Protein AF-0000000084698888 (afdb_homodimer)

Sequence (370 aa):
MKEYLAGSTLLFASFTLAGQTDVYLNELQLKFTENSELCLDEHKWPQFSSSQSEPWMISRLNALASVGFISATIESSGVEYQLTDKGKDAWQVHEDFCYGALRISKIKAIEPQGNGISTVYFYYGVTGMPDWARDKNIRYAYSEVDTILRGMNKEVIQVDVRENPDGTLELLNYPTPASIDEESEMKEYLAGSTLLFASFTLAGQTDVYLNELQLKFTENSELCLDEHKWPQFSSSQSEPWMISRLNALASVGFISATIESSGVEYQLTDKGKDAWQVHEDFCYGALRISKIKAIEPQGNGISTVYFYYGVTGMPDWARDKNIRYAYSEVDTILRGMNKEVIQVDVRENPDGTLELLNYPTPASIDEESE

Organism: NCBI:txid1124991

Nearest PDB structures (foldseek):
  3jam-assembly1_K  TM=4.812E-01  e=3.736E-01  Kluyveromyces lactis
  7qep-assembly1_C0  TM=4.717E-01  e=4.197E-01  Encephalitozoon cuniculi GB-M1
  5fcj-assembly2_C0  TM=4.485E-01  e=4.197E-01  Saccharomyces cerevisiae S288C
  8ipa-assembly1_da  TM=4.814E-01  e=5.617E-01  Triticum aestivum
  5tgm-assembly1_C0  TM=4.505E-01  e=4.999E-01  Saccharomyces cerevisiae

Radius of gyration: 26.38 Å; Cα contacts (8 Å, |Δi|>4): 602; chains: 2; bounding box: 64×111×87 Å

pLDDT: mean 86.0, std 17.21, range [23.78, 98.81]

Structure (mmCIF, N/CA/C/O backbone):
data_AF-0000000084698888-model_v1
#
loop_
_entity.id
_entity.type
_entity.pdbx_description
1 polymer 'CpmK protein'
#
loop_
_atom_site.group_PDB
_atom_site.id
_atom_site.type_symbol
_atom_site.label_atom_id
_atom_site.label_alt_id
_atom_site.label_comp_id
_atom_site.label_asym_id
_atom_site.label_entity_id
_atom_site.label_seq_id
_atom_site.pdbx_PDB_ins_code
_atom_site.Cartn_x
_atom_site.Cartn_y
_atom_site.Cartn_z
_atom_site.occupancy
_atom_site.B_iso_or_equiv
_atom_site.auth_seq_id
_atom_site.auth_comp_id
_atom_site.auth_asym_id
_atom_site.auth_atom_id
_atom_site.pdbx_PDB_model_num
ATOM 1 N N . MET A 1 1 ? 4.535 44.594 62.5 1 40.31 1 MET A N 1
ATOM 2 C CA . MET A 1 1 ? 4.336 44.531 61.062 1 40.31 1 MET A CA 1
ATOM 3 C C . MET A 1 1 ? 4.551 43.094 60.562 1 40.31 1 MET A C 1
ATOM 5 O O . MET A 1 1 ? 5.676 42.594 60.562 1 40.31 1 MET A O 1
ATOM 9 N N . LYS A 1 2 ? 3.498 42.219 60.812 1 50.75 2 LYS A N 1
ATOM 10 C CA . LYS A 1 2 ? 3.416 40.812 60.406 1 50.75 2 LYS A CA 1
ATOM 11 C C . LYS A 1 2 ? 3.539 40.625 58.906 1 50.75 2 LYS A C 1
ATOM 13 O O . LYS A 1 2 ? 2.734 41.188 58.156 1 50.75 2 LYS A O 1
ATOM 18 N N . GLU A 1 3 ? 4.715 40.438 58.312 1 47.81 3 GLU A N 1
ATOM 19 C CA . GLU A 1 3 ? 4.984 40.062 56.938 1 47.81 3 GLU A CA 1
ATOM 20 C C . GLU A 1 3 ? 4.219 38.812 56.5 1 47.81 3 GLU A C 1
ATOM 22 O O . GLU A 1 3 ? 4.34 37.781 57.156 1 47.81 3 GLU A O 1
ATOM 27 N N . TYR A 1 4 ? 2.951 38.969 56.031 1 50.5 4 TYR A N 1
ATOM 28 C CA . TYR A 1 4 ? 2.223 37.906 55.344 1 50.5 4 TYR A CA 1
ATOM 29 C C . TYR A 1 4 ? 3.018 37.375 54.156 1 50.5 4 TYR A C 1
ATOM 31 O O . TYR A 1 4 ? 3.391 38.125 53.25 1 50.5 4 TYR A O 1
ATOM 39 N N . LEU A 1 5 ? 3.844 36.312 54.375 1 48.03 5 LEU A N 1
ATOM 40 C CA . LEU A 1 5 ? 4.449 35.562 53.281 1 48.03 5 LEU A CA 1
ATOM 41 C C . LEU A 1 5 ? 3.379 34.969 52.375 1 48.03 5 LEU A C 1
ATOM 43 O O . LEU A 1 5 ? 2.525 34.188 52.812 1 48.03 5 LEU A O 1
ATOM 47 N N . ALA A 1 6 ? 2.904 35.719 51.375 1 52.62 6 ALA A N 1
ATOM 48 C CA . ALA A 1 6 ? 2.057 35.188 50.312 1 52.62 6 ALA A CA 1
ATOM 49 C C . ALA A 1 6 ? 2.725 34.031 49.594 1 52.62 6 ALA A C 1
ATOM 51 O O . ALA A 1 6 ? 3.805 34.188 49.031 1 52.62 6 ALA A O 1
ATOM 52 N N . GLY A 1 7 ? 2.529 32.781 50.094 1 46.56 7 GLY A N 1
ATOM 53 C CA . GLY A 1 7 ? 2.93 31.594 49.375 1 46.56 7 GLY A CA 1
ATOM 54 C C . GLY A 1 7 ? 2.295 31.5 48 1 46.56 7 GLY A C 1
ATOM 55 O O . GLY A 1 7 ? 1.072 31.406 47.875 1 46.56 7 GLY A O 1
ATOM 56 N N . SER A 1 8 ? 2.928 32.031 46.969 1 47.31 8 SER A N 1
ATOM 57 C CA . SER A 1 8 ? 2.523 31.812 45.594 1 47.31 8 SER A CA 1
ATOM 58 C C . SER A 1 8 ? 2.459 30.328 45.281 1 47.31 8 SER A C 1
ATOM 60 O O . SER A 1 8 ? 3.473 29.625 45.344 1 47.31 8 SER A O 1
ATOM 62 N N . THR A 1 9 ? 1.348 29.719 45.5 1 49.28 9 THR A N 1
ATOM 63 C CA . THR A 1 9 ? 1.141 28.391 44.938 1 49.28 9 THR A CA 1
ATOM 64 C C . THR A 1 9 ? 1.271 28.391 43.438 1 49.28 9 THR A C 1
ATOM 66 O O . THR A 1 9 ? 0.472 29.031 42.719 1 49.28 9 THR A O 1
ATOM 69 N N . LEU A 1 10 ? 2.418 28.219 42.875 1 45.22 10 LEU A N 1
ATOM 70 C CA . LEU A 1 10 ? 2.588 27.922 41.469 1 45.22 10 LEU A CA 1
ATOM 71 C C . LEU A 1 10 ? 1.766 26.703 41.062 1 45.22 10 LEU A C 1
ATOM 73 O O . LEU A 1 10 ? 2.043 25.594 41.531 1 45.22 10 LEU A O 1
ATOM 77 N N . LEU A 1 11 ? 0.555 26.875 40.781 1 43.31 11 LEU A N 1
ATOM 78 C CA . LEU A 1 11 ? -0.19 25.828 40.094 1 43.31 11 LEU A CA 1
ATOM 79 C C . LEU A 1 11 ? 0.558 25.359 38.844 1 43.31 11 LEU A C 1
ATOM 81 O O . LEU A 1 11 ? 0.6 26.078 37.844 1 43.31 11 LEU A O 1
ATOM 85 N N . PHE A 1 12 ? 1.458 24.438 38.938 1 43.06 12 PHE A N 1
ATOM 86 C CA . PHE A 1 12 ? 1.965 23.703 37.781 1 43.06 12 PHE A CA 1
ATOM 87 C C . PHE A 1 12 ? 0.832 23 37.031 1 43.06 12 PHE A C 1
ATOM 89 O O . PHE A 1 12 ? 0.21 22.078 37.594 1 43.06 12 PHE A O 1
ATOM 96 N N . ALA A 1 13 ? 0.127 23.609 36.188 1 41.12 13 ALA A N 1
ATOM 97 C CA . ALA A 1 13 ? -0.655 22.844 35.219 1 41.12 13 ALA A CA 1
ATOM 98 C C . ALA A 1 13 ? 0.155 21.688 34.656 1 41.12 13 ALA A C 1
ATOM 100 O O . ALA A 1 13 ? 1.062 21.891 33.844 1 41.12 13 ALA A O 1
ATOM 101 N N . SER A 1 14 ? 0.359 20.625 35.281 1 37.56 14 SER A N 1
ATOM 102 C CA . SER A 1 14 ? 0.9 19.391 34.719 1 37.56 14 SER A CA 1
ATOM 103 C C . SER A 1 14 ? 0.101 18.938 33.5 1 37.56 14 SER A C 1
ATOM 105 O O . SER A 1 14 ? -0.973 18.359 33.625 1 37.56 14 SER A O 1
ATOM 107 N N . PHE A 1 15 ? 0.014 19.641 32.375 1 46.19 15 PHE A N 1
ATOM 108 C CA . PHE A 1 15 ? -0.323 18.953 31.141 1 46.19 15 PHE A CA 1
ATOM 109 C C . PHE A 1 15 ? 0.161 17.516 31.156 1 46.19 15 PHE A C 1
ATOM 111 O O . PHE A 1 15 ? 1.352 17.25 30.984 1 46.19 15 PHE A O 1
ATOM 118 N N . THR A 1 16 ? -0.644 16.703 31.828 1 46.84 16 THR A N 1
ATOM 119 C CA . THR A 1 16 ? -0.245 15.305 31.984 1 46.84 16 THR A CA 1
ATOM 120 C C . THR A 1 16 ? -0.189 14.609 30.625 1 46.84 16 THR A C 1
ATOM 122 O O . THR A 1 16 ? -0.973 14.922 29.719 1 46.84 16 THR A O 1
ATOM 125 N N . LEU A 1 17 ? 0.841 13.953 30.188 1 53.91 17 LEU A N 1
ATOM 126 C CA . LEU A 1 17 ? 1.038 13.055 29.047 1 53.91 17 LEU A CA 1
ATOM 127 C C . LEU A 1 17 ? -0.263 12.344 28.688 1 53.91 17 LEU A C 1
ATOM 129 O O . LEU A 1 17 ? -0.574 12.18 27.5 1 53.91 17 LEU A O 1
ATOM 133 N N . ALA A 1 18 ? -1.15 12.125 29.672 1 55.78 18 ALA A N 1
ATOM 134 C CA . ALA A 1 18 ? -2.42 11.438 29.453 1 55.78 18 ALA A CA 1
ATOM 135 C C . ALA A 1 18 ? -3.404 12.336 28.703 1 55.78 18 ALA A C 1
ATOM 137 O O . ALA A 1 18 ? -4.082 11.898 27.781 1 55.78 18 ALA A O 1
ATOM 138 N N . GLY A 1 19 ? -3.465 13.586 29.047 1 60.59 19 GLY A N 1
ATOM 139 C CA . GLY A 1 19 ? -4.379 14.531 28.422 1 60.59 19 GLY A CA 1
ATOM 140 C C . GLY A 1 19 ? -4.07 14.781 26.953 1 60.59 19 GLY A C 1
ATOM 141 O O . GLY A 1 19 ? -4.973 14.805 26.125 1 60.59 19 GLY A O 1
ATOM 142 N N . GLN A 1 20 ? -2.896 14.93 26.672 1 69.31 20 GLN A N 1
ATOM 143 C CA . GLN A 1 20 ? -2.463 15.18 25.297 1 69.31 20 GLN A CA 1
ATOM 144 C C . GLN A 1 20 ? -2.791 13.992 24.391 1 69.31 20 GLN A C 1
ATOM 146 O O . GLN A 1 20 ? -3.256 14.164 23.266 1 69.31 20 GLN A O 1
ATOM 151 N N . THR A 1 21 ? -2.766 12.859 24.938 1 77.69 21 THR A N 1
ATOM 152 C CA . THR A 1 21 ? -3.012 11.656 24.156 1 77.69 21 THR A CA 1
ATOM 153 C C . THR A 1 21 ? -4.496 11.523 23.828 1 77.69 21 THR A C 1
ATOM 155 O O . THR A 1 21 ? -4.852 11.055 22.734 1 77.69 21 THR A O 1
ATOM 158 N N . ASP A 1 22 ? -5.273 12.039 24.734 1 82.06 22 ASP A N 1
ATOM 159 C CA . ASP A 1 22 ? -6.707 11.93 24.469 1 82.06 22 ASP A CA 1
ATOM 160 C C . ASP A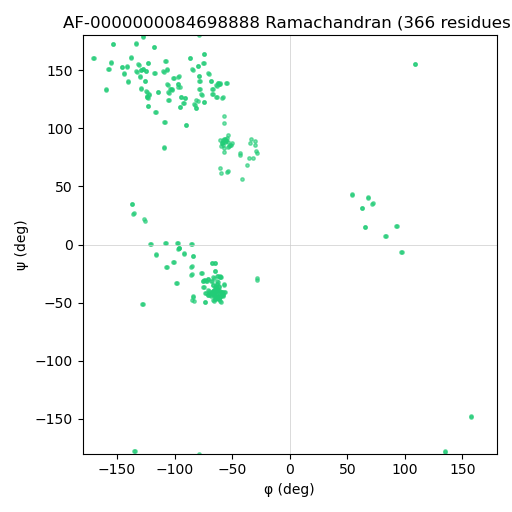 1 22 ? -7.137 12.844 23.344 1 82.06 22 ASP A C 1
ATOM 162 O O . ASP A 1 22 ? -7.965 12.469 22.5 1 82.06 22 ASP A O 1
ATOM 166 N N . VAL A 1 23 ? -6.645 14.008 23.375 1 78.88 23 VAL A N 1
ATOM 167 C CA . VAL A 1 23 ? -6.973 14.961 22.328 1 78.88 23 VAL A CA 1
ATOM 168 C C . VAL A 1 23 ? -6.492 14.422 20.969 1 78.88 23 VAL A C 1
ATOM 170 O O . VAL A 1 23 ? -7.23 14.453 19.984 1 78.88 23 VAL A O 1
ATOM 173 N N . TYR A 1 24 ? -5.309 13.93 21 1 84.81 24 TYR A N 1
ATOM 174 C CA . TYR A 1 24 ? -4.75 13.375 19.766 1 84.81 24 TYR A CA 1
ATOM 175 C C . TYR A 1 24 ? -5.586 12.203 19.266 1 84.81 24 TYR A C 1
ATOM 177 O O . TYR A 1 24 ? -5.91 12.125 18.078 1 84.81 24 TYR A O 1
ATOM 185 N N . LEU A 1 25 ? -5.902 11.383 20.125 1 86.25 25 LEU A N 1
ATOM 186 C CA . LEU A 1 25 ? -6.668 10.203 19.734 1 86.25 25 LEU A CA 1
ATOM 187 C C . LEU A 1 25 ? -8.008 10.594 19.125 1 86.25 25 LEU A C 1
ATOM 189 O O . LEU A 1 25 ? -8.359 10.141 18.031 1 86.25 25 LEU A O 1
ATOM 193 N N . ASN A 1 26 ? -8.719 11.461 19.781 1 84.06 26 ASN A N 1
ATOM 194 C CA . ASN A 1 26 ? -10.039 11.852 19.297 1 84.06 26 ASN A CA 1
ATOM 195 C C . ASN A 1 26 ? -9.961 12.578 17.953 1 84.06 26 ASN A C 1
ATOM 197 O O . ASN A 1 26 ? -10.695 12.258 17.031 1 84.06 26 ASN A O 1
ATOM 201 N N . GLU A 1 27 ? -9.078 13.508 17.875 1 83 27 GLU A N 1
ATOM 202 C CA . GLU A 1 27 ? -8.938 14.305 16.656 1 83 27 GLU A CA 1
ATOM 203 C C . GLU A 1 27 ? -8.43 13.453 15.5 1 83 27 GLU A C 1
ATOM 205 O O . GLU A 1 27 ? -8.93 13.57 14.375 1 83 27 GLU A O 1
ATOM 210 N N . LEU A 1 28 ? -7.523 12.594 15.742 1 86.06 28 LEU A N 1
ATOM 211 C CA . LEU A 1 28 ? -6.934 11.766 14.695 1 86.06 28 LEU A CA 1
ATOM 212 C C . LEU A 1 28 ? -7.895 10.664 14.266 1 86.06 28 LEU A C 1
ATOM 214 O O . LEU A 1 28 ? -7.969 10.328 13.078 1 86.06 28 LEU A O 1
ATOM 218 N N . GLN A 1 29 ? -8.594 10.164 15.203 1 85.31 29 GLN A N 1
ATOM 219 C CA . GLN A 1 29 ? -9.586 9.148 14.867 1 85.31 29 GLN A CA 1
ATOM 220 C C . GLN A 1 29 ? -10.578 9.664 13.828 1 85.31 29 GLN A C 1
ATOM 222 O O . GLN A 1 29 ? -10.922 8.953 12.883 1 85.31 29 GLN A O 1
ATOM 227 N N . LEU A 1 30 ? -10.984 10.859 13.953 1 79.56 30 LEU A N 1
ATOM 228 C CA . LEU A 1 30 ? -11.93 11.477 13.031 1 79.56 30 LEU A CA 1
ATOM 229 C C . LEU A 1 30 ? -11.312 11.625 11.641 1 79.56 30 LEU A C 1
ATOM 231 O O . LEU A 1 30 ? -11.984 11.383 10.633 1 79.56 30 LEU A O 1
ATOM 235 N N . LYS A 1 31 ? -10.086 11.969 11.672 1 77.31 31 LYS A N 1
ATOM 236 C CA . LYS A 1 31 ? -9.398 12.172 10.398 1 77.31 31 LYS A CA 1
ATOM 237 C C . LYS A 1 31 ? -9.203 10.844 9.672 1 77.31 31 LYS A C 1
ATOM 239 O O . LYS A 1 31 ? -9.336 10.781 8.445 1 77.31 31 LYS A O 1
ATOM 244 N N . PHE A 1 32 ? -8.828 9.773 10.305 1 78.38 32 PHE A N 1
ATOM 245 C CA . PHE A 1 32 ? -8.602 8.453 9.711 1 78.38 32 PHE A CA 1
ATOM 246 C C . PHE A 1 32 ? -9.906 7.883 9.156 1 78.38 32 PHE A C 1
ATOM 248 O O . PHE A 1 32 ? -9.938 7.379 8.031 1 78.38 32 PHE A O 1
ATOM 255 N N . THR A 1 33 ? -10.891 8.023 9.93 1 70.62 33 THR A N 1
ATOM 256 C CA . THR A 1 33 ? -12.156 7.41 9.531 1 70.62 33 THR A CA 1
ATOM 257 C C . THR A 1 33 ? -12.633 7.984 8.195 1 70.62 33 THR A C 1
ATOM 259 O O . THR A 1 33 ? -13.195 7.262 7.375 1 70.62 33 THR A O 1
ATOM 262 N N . GLU A 1 34 ? -12.281 9.117 7.926 1 67.94 34 GLU A N 1
ATOM 263 C CA . GLU A 1 34 ? -12.75 9.758 6.703 1 67.94 34 GLU A CA 1
ATOM 264 C C . GLU A 1 34 ? -11.867 9.398 5.512 1 67.94 34 GLU A C 1
ATOM 266 O O . GLU A 1 34 ? -12.328 9.383 4.371 1 67.94 34 GLU A O 1
ATOM 271 N N . ASN A 1 35 ? -10.711 8.953 5.758 1 68.06 35 ASN A N 1
ATOM 272 C CA . ASN A 1 35 ? -9.773 8.875 4.641 1 68.06 35 ASN A CA 1
ATOM 273 C C . ASN A 1 35 ? -9.016 7.547 4.641 1 68.06 35 ASN A C 1
ATOM 275 O O . ASN A 1 35 ? -7.949 7.438 4.035 1 68.06 35 ASN A O 1
ATOM 279 N N . SER A 1 36 ? -9.633 6.539 5.199 1 77.81 36 SER A N 1
ATOM 280 C CA . SER A 1 36 ? -8.781 5.371 5.398 1 77.81 36 SER A CA 1
ATOM 281 C C . SER A 1 36 ? -9.516 4.086 5.016 1 77.81 36 SER A C 1
ATOM 283 O O . SER A 1 36 ? -9.312 3.041 5.637 1 77.81 36 SER A O 1
ATOM 285 N N . GLU A 1 37 ? -10.328 4.23 4.012 1 86.56 37 GLU A N 1
ATOM 286 C CA . GLU A 1 37 ? -11.008 3.002 3.607 1 86.56 37 GLU A CA 1
ATOM 287 C C . GLU A 1 37 ? -10.016 1.994 3.025 1 86.56 37 GLU A C 1
ATOM 289 O O . GLU A 1 37 ? -9.164 2.35 2.209 1 86.56 37 GLU A O 1
ATOM 294 N N . LEU A 1 38 ? -10.156 0.831 3.58 1 93.81 38 LEU A N 1
ATOM 295 C CA . LEU A 1 38 ? -9.367 -0.298 3.098 1 93.81 38 LEU A CA 1
ATOM 296 C C . LEU A 1 38 ? -10.156 -1.12 2.086 1 93.81 38 LEU A C 1
ATOM 298 O O . LEU A 1 38 ? -11.25 -1.605 2.393 1 93.81 38 LEU A O 1
ATOM 302 N N . CYS A 1 39 ? -9.625 -1.188 0.867 1 96.5 39 CYS A N 1
ATOM 303 C CA . CYS A 1 39 ? -10.344 -1.878 -0.2 1 96.5 39 CYS A CA 1
ATOM 304 C C . CYS A 1 39 ? -9.414 -2.811 -0.968 1 96.5 39 CYS A C 1
ATOM 306 O O . CYS A 1 39 ? -8.195 -2.76 -0.793 1 96.5 39 CYS A O 1
ATOM 308 N N . LEU A 1 40 ? -9.984 -3.623 -1.887 1 96.94 40 LEU A N 1
ATOM 309 C CA . LEU A 1 40 ? -9.227 -4.664 -2.576 1 96.94 40 LEU A CA 1
ATOM 310 C C . LEU A 1 40 ? -8.641 -4.137 -3.881 1 96.94 40 LEU A C 1
ATOM 312 O O . LEU A 1 40 ? -7.859 -4.828 -4.539 1 96.94 40 LEU A O 1
ATOM 316 N N . ASP A 1 41 ? -8.969 -2.963 -4.309 1 92.69 41 ASP A N 1
ATOM 317 C CA . ASP A 1 41 ? -8.492 -2.355 -5.551 1 92.69 41 ASP A CA 1
ATOM 318 C C . ASP A 1 41 ? -9.047 -3.092 -6.77 1 92.69 41 ASP A C 1
ATOM 320 O O . ASP A 1 41 ? -8.305 -3.373 -7.715 1 92.69 41 ASP A O 1
ATOM 324 N N . GLU A 1 42 ? -10.273 -3.465 -6.703 1 95.88 42 GLU A N 1
ATOM 325 C CA . GLU A 1 42 ? -11.016 -4.051 -7.812 1 95.88 42 GLU A CA 1
ATOM 326 C C . GLU A 1 42 ? -12.062 -3.08 -8.352 1 95.88 42 GLU A C 1
ATOM 328 O O . GLU A 1 42 ? -13.156 -2.967 -7.801 1 95.88 42 GLU A O 1
ATOM 333 N N . HIS A 1 43 ? -11.812 -2.43 -9.586 1 93.44 43 HIS A N 1
ATOM 334 C CA . HIS A 1 43 ? -12.609 -1.261 -9.938 1 93.44 43 HIS A CA 1
ATOM 335 C C . HIS A 1 43 ? -13.453 -1.523 -11.18 1 93.44 43 HIS A C 1
ATOM 337 O O . HIS A 1 43 ? -14.336 -0.729 -11.508 1 93.44 43 HIS A O 1
ATOM 343 N N . LYS A 1 44 ? -13.242 -2.572 -11.797 1 94.31 44 LYS A N 1
ATOM 344 C CA . LYS A 1 44 ? -13.906 -2.732 -13.086 1 94.31 44 LYS A CA 1
ATOM 345 C C . LYS A 1 44 ? -14.398 -4.164 -13.273 1 94.31 44 LYS A C 1
ATOM 347 O O . LYS A 1 44 ? -13.672 -5.117 -13.008 1 94.31 44 LYS A O 1
ATOM 352 N N . TRP A 1 45 ? -15.602 -4.141 -13.859 1 96.38 45 TRP A N 1
ATOM 353 C CA . TRP A 1 45 ? -16.234 -5.406 -14.195 1 96.38 45 TRP A CA 1
ATOM 354 C C . TRP A 1 45 ? -17.016 -5.289 -15.5 1 96.38 45 TRP A C 1
ATOM 356 O O . TRP A 1 45 ? -17.562 -4.227 -15.812 1 96.38 45 TRP A O 1
ATOM 366 N N . PRO A 1 46 ? -17.125 -6.293 -16.297 1 96.94 46 PRO A N 1
ATOM 367 C CA . PRO A 1 46 ? -16.594 -7.645 -16.094 1 96.94 46 PRO A CA 1
ATOM 368 C C . PRO A 1 46 ? -15.086 -7.719 -16.297 1 96.94 46 PRO A C 1
ATOM 370 O O . PRO A 1 46 ? -14.492 -6.801 -16.875 1 96.94 46 PRO A O 1
ATOM 373 N N . GLN A 1 47 ? -14.5 -8.742 -15.664 1 96.38 47 GLN A N 1
ATOM 374 C CA . GLN A 1 47 ? -13.102 -9.07 -15.906 1 96.38 47 GLN A CA 1
ATOM 375 C C . GLN A 1 47 ? -12.961 -10.359 -16.703 1 96.38 47 GLN A C 1
ATOM 377 O O . GLN A 1 47 ? -13.875 -11.188 -16.719 1 96.38 47 GLN A O 1
ATOM 382 N N . PHE A 1 48 ? -11.742 -10.5 -17.391 1 94.88 48 PHE A N 1
ATOM 383 C CA . PHE A 1 48 ? -11.516 -11.648 -18.25 1 94.88 48 PHE A CA 1
ATOM 384 C C . PHE A 1 48 ? -10.188 -12.32 -17.922 1 94.88 48 PHE A C 1
ATOM 386 O O . PHE A 1 48 ? -9.195 -11.641 -17.656 1 94.88 48 PHE A O 1
ATOM 393 N N . SER A 1 49 ? -10.227 -13.617 -17.844 1 93.31 49 SER A N 1
ATOM 394 C CA . SER A 1 49 ? -8.984 -14.367 -17.719 1 93.31 49 SER A CA 1
ATOM 395 C C . SER A 1 49 ? -8.789 -15.289 -18.922 1 93.31 49 SER A C 1
ATOM 397 O O . SER A 1 49 ? -9.75 -15.664 -19.594 1 93.31 49 SER A O 1
ATOM 399 N N . SER A 1 50 ? -7.512 -15.492 -19.297 1 92.31 50 SER A N 1
ATOM 400 C CA . SER A 1 50 ? -7.109 -16.422 -20.344 1 92.31 50 SER A CA 1
ATOM 401 C C . SER A 1 50 ? -5.906 -17.266 -19.922 1 92.31 50 SER A C 1
ATOM 403 O O . SER A 1 50 ? -5.465 -17.172 -18.766 1 92.31 50 SER A O 1
ATOM 405 N N . SER A 1 51 ? -5.445 -18.094 -20.828 1 86.88 51 SER A N 1
ATOM 406 C CA . SER A 1 51 ? -4.27 -18.922 -20.547 1 86.88 51 SER A CA 1
ATOM 407 C C . SER A 1 51 ? -3.029 -18.047 -20.359 1 86.88 51 SER A C 1
ATOM 409 O O . SER A 1 51 ? -2.035 -18.5 -19.781 1 86.88 51 SER A O 1
ATOM 411 N N . GLN A 1 52 ? -3.088 -16.797 -20.781 1 86.56 52 GLN A N 1
ATOM 412 C CA . GLN A 1 52 ? -1.942 -15.898 -20.703 1 86.56 52 GLN A CA 1
ATOM 413 C C . GLN A 1 52 ? -2.018 -15.031 -19.453 1 86.56 52 GLN A C 1
ATOM 415 O O . GLN A 1 52 ? -1.079 -14.297 -19.141 1 86.56 52 GLN A O 1
ATOM 420 N N . SER A 1 53 ? -3.16 -15.227 -18.719 1 88.12 53 SER A N 1
ATOM 421 C CA . SER A 1 53 ? -3.334 -14.391 -17.547 1 88.12 53 SER A CA 1
ATOM 422 C C . SER A 1 53 ? -2.359 -14.789 -16.438 1 88.12 53 SER A C 1
ATOM 424 O O . SER A 1 53 ? -2.059 -15.977 -16.266 1 88.12 53 SER A O 1
ATOM 426 N N . GLU A 1 54 ? -1.964 -13.734 -15.664 1 84.62 54 GLU A N 1
ATOM 427 C CA . GLU A 1 54 ? -1.055 -13.992 -14.555 1 84.62 54 GLU A CA 1
ATOM 428 C C . GLU A 1 54 ? -1.742 -14.789 -13.453 1 84.62 54 GLU A C 1
ATOM 430 O O . GLU A 1 54 ? -2.885 -14.508 -13.094 1 84.62 54 GLU A O 1
ATOM 435 N N . PRO A 1 55 ? -0.987 -15.695 -12.914 1 87.75 55 PRO A N 1
ATOM 436 C CA . PRO A 1 55 ? -1.581 -16.594 -11.914 1 87.75 55 PRO A CA 1
ATOM 437 C C . PRO A 1 55 ? -2.096 -15.836 -10.688 1 87.75 55 PRO A C 1
ATOM 439 O O . PRO A 1 55 ? -3.102 -16.234 -10.102 1 87.75 55 PRO A O 1
ATOM 442 N N . TRP A 1 56 ? -1.369 -14.773 -10.281 1 89.19 56 TRP A N 1
ATOM 443 C CA . TRP A 1 56 ? -1.847 -14.047 -9.102 1 89.19 56 TRP A CA 1
ATOM 444 C C . TRP A 1 56 ? -3.211 -13.422 -9.367 1 89.19 56 TRP A C 1
ATOM 446 O O . TRP A 1 56 ? -4.055 -13.359 -8.469 1 89.19 56 TRP A O 1
ATOM 456 N N . MET A 1 57 ? -3.459 -13.008 -10.516 1 90.62 57 MET A N 1
ATOM 457 C CA . MET A 1 57 ? -4.758 -12.445 -10.875 1 90.62 57 MET A CA 1
ATOM 458 C C . MET A 1 57 ? -5.848 -13.508 -10.812 1 90.62 57 MET A C 1
ATOM 460 O O . MET A 1 57 ? -6.945 -13.25 -10.32 1 90.62 57 MET A O 1
ATOM 464 N N . ILE A 1 58 ? -5.523 -14.695 -11.328 1 92.31 58 ILE A N 1
ATOM 465 C CA . ILE A 1 58 ? -6.465 -15.805 -11.297 1 92.31 58 ILE A CA 1
ATOM 466 C C . ILE A 1 58 ? -6.781 -16.172 -9.844 1 92.31 58 ILE A C 1
ATOM 468 O O . ILE A 1 58 ? -7.93 -16.453 -9.5 1 92.31 58 ILE A O 1
ATOM 472 N N . SER A 1 59 ? -5.719 -16.125 -8.992 1 93.56 59 SER A N 1
ATOM 473 C CA . SER A 1 59 ? -5.902 -16.375 -7.57 1 93.56 59 SER A CA 1
ATOM 474 C C . SER A 1 59 ? -6.883 -15.391 -6.949 1 93.56 59 SER A C 1
ATOM 476 O O . SER A 1 59 ? -7.758 -15.773 -6.172 1 93.56 59 SER A O 1
ATOM 478 N N . ARG A 1 60 ? -6.828 -14.203 -7.289 1 96.62 60 ARG A N 1
ATOM 479 C CA . ARG A 1 60 ? -7.715 -13.164 -6.773 1 96.62 60 ARG A CA 1
ATOM 480 C C . ARG A 1 60 ? -9.141 -13.375 -7.262 1 96.62 60 ARG A C 1
ATOM 482 O O . ARG A 1 60 ? -10.086 -13.312 -6.473 1 96.62 60 ARG A O 1
ATOM 489 N N . LEU A 1 61 ? -9.266 -13.688 -8.539 1 97.12 61 LEU A N 1
ATOM 490 C CA . LEU A 1 61 ? -10.594 -13.938 -9.094 1 97.12 61 LEU A CA 1
ATOM 491 C C . LEU A 1 61 ? -11.234 -15.148 -8.438 1 97.12 61 LEU A C 1
ATOM 493 O O . LEU A 1 61 ? -12.414 -15.117 -8.078 1 97.12 61 LEU A O 1
ATOM 497 N N . ASN A 1 62 ? -10.469 -16.188 -8.195 1 95.38 62 ASN A N 1
ATOM 498 C CA . ASN A 1 62 ? -10.984 -17.391 -7.523 1 95.38 62 ASN A CA 1
ATOM 499 C C . ASN A 1 62 ? -11.391 -17.094 -6.086 1 95.38 62 ASN A C 1
ATOM 501 O O . ASN A 1 62 ? -12.383 -17.625 -5.594 1 95.38 62 ASN A O 1
ATOM 505 N N . ALA A 1 63 ? -10.617 -16.297 -5.426 1 97.94 63 ALA A N 1
ATOM 506 C CA . ALA A 1 63 ? -10.945 -15.914 -4.055 1 97.94 63 ALA A CA 1
ATOM 507 C C . ALA A 1 63 ? -12.273 -15.164 -3.998 1 97.94 63 ALA A C 1
ATOM 509 O O . ALA A 1 63 ? -13.125 -15.453 -3.15 1 97.94 63 ALA A O 1
ATOM 510 N N . LEU A 1 64 ? -12.445 -14.242 -4.891 1 98.69 64 LEU A N 1
ATOM 511 C CA . LEU A 1 64 ? -13.695 -13.5 -4.941 1 98.69 64 LEU A CA 1
ATOM 512 C C . LEU A 1 64 ? -14.867 -14.422 -5.254 1 98.69 64 LEU A C 1
ATOM 514 O O . LEU A 1 64 ? -15.961 -14.25 -4.711 1 98.69 64 LEU A O 1
ATOM 518 N N . ALA A 1 65 ? -14.664 -15.391 -6.145 1 98.19 65 ALA A N 1
ATOM 519 C CA . ALA A 1 65 ? -15.711 -16.359 -6.469 1 98.19 65 ALA A CA 1
ATOM 520 C C . ALA A 1 65 ? -16.062 -17.219 -5.254 1 98.19 65 ALA A C 1
ATOM 522 O O . ALA A 1 65 ? -17.234 -17.516 -5.016 1 98.19 65 ALA A O 1
ATOM 523 N N . SER A 1 66 ? -15.086 -17.531 -4.52 1 97.62 66 SER A N 1
ATOM 524 C CA . SER A 1 66 ? -15.273 -18.438 -3.395 1 97.62 66 SER A CA 1
ATOM 525 C C . SER A 1 66 ? -16.156 -17.812 -2.322 1 97.62 66 SER A C 1
ATOM 527 O O . SER A 1 66 ? -16.844 -18.531 -1.581 1 97.62 66 SER A O 1
ATOM 529 N N . VAL A 1 67 ? -16.172 -16.484 -2.193 1 98.38 67 VAL A N 1
ATOM 530 C CA . VAL A 1 67 ? -17.031 -15.844 -1.196 1 98.38 67 VAL A CA 1
ATOM 531 C C . VAL A 1 67 ? -18.312 -15.367 -1.85 1 98.38 67 VAL A C 1
ATOM 533 O O . VAL A 1 67 ? -19.109 -14.648 -1.227 1 98.38 67 VAL A O 1
ATOM 536 N N . GLY A 1 68 ? -18.438 -15.625 -3.127 1 98.56 68 GLY A N 1
ATOM 537 C CA . GLY A 1 68 ? -19.719 -15.438 -3.814 1 98.56 68 GLY A CA 1
ATOM 538 C C . GLY A 1 68 ? -19.844 -14.07 -4.453 1 98.56 68 GLY A C 1
ATOM 539 O O . GLY A 1 68 ? -20.953 -13.656 -4.812 1 98.56 68 GLY A O 1
ATOM 540 N N . PHE A 1 69 ? -18.812 -13.344 -4.629 1 98.81 69 PHE A N 1
ATOM 541 C CA . PHE A 1 69 ? -18.906 -11.969 -5.102 1 98.81 69 PHE A CA 1
ATOM 542 C C . PHE A 1 69 ? -18.953 -11.93 -6.625 1 98.81 69 PHE A C 1
ATOM 544 O O . PHE A 1 69 ? -19.453 -10.961 -7.207 1 98.81 69 PHE A O 1
ATOM 551 N N . ILE A 1 70 ? -18.375 -12.984 -7.207 1 98.75 70 ILE A N 1
ATOM 552 C CA . ILE A 1 70 ? -18.391 -13.016 -8.664 1 98.75 70 ILE A CA 1
ATOM 553 C C . ILE A 1 70 ? -18.719 -14.422 -9.156 1 98.75 70 ILE A C 1
ATOM 555 O O . ILE A 1 70 ? -18.609 -15.391 -8.391 1 98.75 70 ILE A O 1
ATOM 559 N N . SER A 1 71 ? -19.141 -14.539 -10.383 1 98.44 71 SER A N 1
ATOM 560 C CA . SER A 1 71 ? -19.406 -15.797 -11.07 1 98.44 71 SER A CA 1
ATOM 561 C C . SER A 1 71 ? -18.625 -15.883 -12.383 1 98.44 71 SER A C 1
ATOM 563 O O . SER A 1 71 ? -18.359 -14.859 -13.016 1 98.44 71 SER A O 1
ATOM 565 N N . ALA A 1 72 ? -18.297 -17.094 -12.711 1 96.62 72 ALA A N 1
ATOM 566 C CA . ALA A 1 72 ? -17.484 -17.344 -13.898 1 96.62 72 ALA A CA 1
ATOM 567 C C . ALA A 1 72 ? -18.344 -17.938 -15.016 1 96.62 72 ALA A C 1
ATOM 569 O O . ALA A 1 72 ? -19.203 -18.781 -14.766 1 96.62 72 ALA A O 1
ATOM 570 N N . THR A 1 73 ? -18.109 -17.453 -16.203 1 96.38 73 THR A N 1
ATOM 571 C CA . THR A 1 73 ? -18.688 -18.047 -17.422 1 96.38 73 THR A CA 1
ATOM 572 C C . THR A 1 73 ? -17.578 -18.406 -18.406 1 96.38 73 THR A C 1
ATOM 574 O O . THR A 1 73 ? -16.766 -17.547 -18.766 1 96.38 73 THR A O 1
ATOM 577 N N . ILE A 1 74 ? -17.609 -19.641 -18.844 1 93.38 74 ILE A N 1
ATOM 578 C CA . ILE A 1 74 ? -16.609 -20.094 -19.797 1 93.38 74 ILE A CA 1
ATOM 579 C C . ILE A 1 74 ? -16.938 -19.547 -21.188 1 93.38 74 ILE A C 1
ATOM 581 O O . ILE A 1 74 ? -18.062 -19.703 -21.672 1 93.38 74 ILE A O 1
ATOM 585 N N . GLU A 1 75 ? -15.898 -18.922 -21.781 1 92.38 75 GLU A N 1
ATOM 586 C CA . GLU A 1 75 ? -15.992 -18.438 -23.156 1 92.38 75 GLU A CA 1
ATOM 587 C C . GLU A 1 75 ? -14.977 -19.125 -24.062 1 92.38 75 GLU A C 1
ATOM 589 O O . GLU A 1 75 ? -14.133 -19.891 -23.578 1 92.38 75 GLU A O 1
ATOM 594 N N . SER A 1 76 ? -15.07 -18.938 -25.344 1 89.88 76 SER A N 1
ATOM 595 C CA . SER A 1 76 ? -14.18 -19.562 -26.312 1 89.88 76 SER A CA 1
ATOM 596 C C . SER A 1 76 ? -12.719 -19.234 -26.031 1 89.88 76 SER A C 1
ATOM 598 O O . SER A 1 76 ? -11.844 -20.078 -26.172 1 89.88 76 SER A O 1
ATOM 600 N N . SER A 1 77 ? -12.445 -18.016 -25.547 1 91.06 77 SER A N 1
ATOM 601 C CA . SER A 1 77 ? -11.07 -17.531 -25.422 1 91.06 77 SER A CA 1
ATOM 602 C C . SER A 1 77 ? -10.625 -17.5 -23.969 1 91.06 77 SER A C 1
ATOM 604 O O . SER A 1 77 ? -9.484 -17.125 -23.672 1 91.06 77 SER A O 1
ATOM 606 N N . GLY A 1 78 ? -11.531 -17.938 -23.094 1 94.25 78 GLY A N 1
ATOM 607 C CA . GLY A 1 78 ? -11.188 -17.875 -21.672 1 94.25 78 GLY A CA 1
ATOM 608 C C . GLY A 1 78 ? -12.398 -17.859 -20.766 1 94.25 78 GLY A C 1
ATOM 609 O O . GLY A 1 78 ? -13.359 -18.594 -20.984 1 94.25 78 GLY A O 1
ATOM 610 N N . VAL A 1 79 ? -12.203 -17.172 -19.672 1 96.12 79 VAL A N 1
ATOM 611 C CA . VAL A 1 79 ? -13.273 -17.125 -18.672 1 96.12 79 VAL A CA 1
ATOM 612 C C . VAL A 1 79 ? -13.672 -15.672 -18.422 1 96.12 79 VAL A C 1
ATOM 614 O O . VAL A 1 79 ? -12.805 -14.805 -18.25 1 96.12 79 VAL A O 1
ATOM 617 N N . GLU A 1 80 ? -14.93 -15.375 -18.484 1 97.19 80 GLU A N 1
ATOM 618 C CA . GLU A 1 80 ? -15.477 -14.078 -18.094 1 97.19 80 GLU A CA 1
ATOM 619 C C . GLU A 1 80 ? -16.016 -14.125 -16.672 1 97.19 80 GLU A C 1
ATOM 621 O O . GLU A 1 80 ? -16.719 -15.07 -16.297 1 97.19 80 GLU A O 1
ATOM 626 N N . TYR A 1 81 ? -15.703 -13.109 -15.883 1 98.06 81 TYR A N 1
ATOM 627 C CA . TYR A 1 81 ? -16.188 -12.969 -14.516 1 98.06 81 TYR A CA 1
ATOM 628 C C . TYR A 1 81 ? -17.094 -11.766 -14.375 1 98.06 81 TYR A C 1
ATOM 630 O O . TYR A 1 81 ? -16.766 -10.664 -14.812 1 98.06 81 TYR A O 1
ATOM 638 N N . GLN A 1 82 ? -18.25 -12.039 -13.742 1 98.44 82 GLN A N 1
ATOM 639 C CA . GLN A 1 82 ? -19.234 -10.977 -13.508 1 98.44 82 GLN A CA 1
ATOM 640 C C . GLN A 1 82 ? -19.625 -10.914 -12.039 1 98.44 82 GLN A C 1
ATOM 642 O O . GLN A 1 82 ? -19.625 -11.938 -11.344 1 98.44 82 GLN A O 1
ATOM 647 N N . LEU A 1 83 ? -19.984 -9.672 -11.672 1 98.69 83 LEU A N 1
ATOM 648 C CA . LEU A 1 83 ? -20.5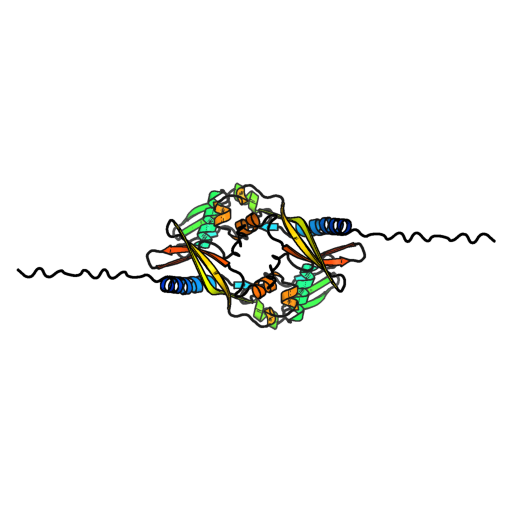 -9.531 -10.312 1 98.69 83 LEU A CA 1
ATOM 649 C C . LEU A 1 83 ? -21.797 -10.312 -10.133 1 98.69 83 LEU A C 1
ATOM 651 O O . LEU A 1 83 ? -22.641 -10.32 -11.023 1 98.69 83 LEU A O 1
ATOM 655 N N . THR A 1 84 ? -21.922 -10.984 -9.047 1 98.81 84 THR A N 1
ATOM 656 C CA . THR A 1 84 ? -23.219 -11.461 -8.602 1 98.81 84 THR A CA 1
ATOM 657 C C . THR A 1 84 ? -24.016 -10.344 -7.934 1 98.81 84 THR A C 1
ATOM 659 O O . THR A 1 84 ? -23.516 -9.227 -7.777 1 98.81 84 THR A O 1
ATOM 662 N N . ASP A 1 85 ? -25.25 -10.688 -7.48 1 98.56 85 ASP A N 1
ATOM 663 C CA . ASP A 1 85 ? -26.016 -9.703 -6.723 1 98.56 85 ASP A CA 1
ATOM 664 C C . ASP A 1 85 ? -25.344 -9.375 -5.395 1 98.56 85 ASP A C 1
ATOM 666 O O . ASP A 1 85 ? -25.234 -8.211 -5.016 1 98.56 85 ASP A O 1
ATOM 670 N N . LYS A 1 86 ? -24.828 -10.391 -4.766 1 98.44 86 LYS A N 1
ATOM 671 C CA . LYS A 1 86 ? -24.109 -10.203 -3.516 1 98.44 86 LYS A CA 1
ATOM 672 C C . LYS A 1 86 ? -22.859 -9.336 -3.729 1 98.44 86 LYS A C 1
ATOM 674 O O . LYS A 1 86 ? -22.578 -8.445 -2.928 1 98.44 86 LYS A O 1
ATOM 679 N N . GLY A 1 87 ? -22.125 -9.656 -4.766 1 98.69 87 GLY A N 1
ATOM 680 C CA . GLY A 1 87 ? -20.938 -8.875 -5.098 1 98.69 87 GLY A CA 1
ATOM 681 C C . GLY A 1 87 ? -21.234 -7.43 -5.43 1 98.69 87 GLY A C 1
ATOM 682 O O . GLY A 1 87 ? -20.5 -6.527 -5.027 1 98.69 87 GLY A O 1
ATOM 683 N N . LYS A 1 88 ? -22.266 -7.227 -6.195 1 98.38 88 LYS A N 1
ATOM 684 C CA . LYS A 1 88 ? -22.688 -5.875 -6.559 1 98.38 88 LYS A CA 1
ATOM 685 C C . LYS A 1 88 ? -23 -5.043 -5.32 1 98.38 88 LYS A C 1
ATOM 687 O O . LYS A 1 88 ? -22.594 -3.877 -5.23 1 98.38 88 LYS A O 1
ATOM 692 N N . ASP A 1 89 ? -23.688 -5.602 -4.379 1 97.69 89 ASP A N 1
ATOM 693 C CA . ASP A 1 89 ? -24.031 -4.91 -3.139 1 97.69 89 ASP A CA 1
ATOM 694 C C . ASP A 1 89 ? -22.766 -4.473 -2.391 1 97.69 89 ASP A C 1
ATOM 696 O O . ASP A 1 89 ? -22.703 -3.357 -1.869 1 97.69 89 ASP A O 1
ATOM 700 N N . ALA A 1 90 ? -21.781 -5.324 -2.371 1 97.06 90 ALA A N 1
ATOM 701 C CA . ALA A 1 90 ? -20.547 -5.059 -1.643 1 97.06 90 ALA A CA 1
ATOM 702 C C . ALA A 1 90 ? -19.672 -4.074 -2.404 1 97.06 90 ALA A C 1
ATOM 704 O O . ALA A 1 90 ? -18.875 -3.342 -1.801 1 97.06 90 ALA A O 1
ATOM 705 N N . TRP A 1 91 ? -19.812 -3.973 -3.736 1 97.62 91 TRP A N 1
ATOM 706 C CA . TRP A 1 91 ? -18.891 -3.271 -4.629 1 97.62 91 TRP A CA 1
ATOM 707 C C . TRP A 1 91 ? -19.406 -1.874 -4.953 1 97.62 91 TRP A C 1
ATOM 709 O O . TRP A 1 91 ? -18.625 -0.925 -5.059 1 97.62 91 TRP A O 1
ATOM 719 N N . GLN A 1 92 ? -20.703 -1.651 -5.035 1 94.81 92 GLN A N 1
ATOM 720 C CA . GLN A 1 92 ? -21.328 -0.522 -5.719 1 94.81 92 GLN A CA 1
ATOM 721 C C . GLN A 1 92 ? -21.109 0.775 -4.945 1 94.81 92 GLN A C 1
ATOM 723 O O . GLN A 1 92 ? -21.016 1.851 -5.539 1 94.81 92 GLN A O 1
ATOM 728 N N . VAL A 1 93 ? -21.031 0.645 -3.637 1 91.19 93 VAL A N 1
ATOM 729 C CA . VAL A 1 93 ? -20.938 1.862 -2.838 1 91.19 93 VAL A CA 1
ATOM 730 C C . VAL A 1 93 ? -19.641 2.592 -3.16 1 91.19 93 VAL A C 1
ATOM 732 O O . VAL A 1 93 ? -19.625 3.814 -3.322 1 91.19 93 VAL A O 1
ATOM 735 N N . HIS A 1 94 ? -18.562 1.887 -3.344 1 91.44 94 HIS A N 1
ATOM 736 C CA . HIS A 1 94 ? -17.25 2.492 -3.527 1 91.44 94 HIS A CA 1
ATOM 737 C C . HIS A 1 94 ? -16.641 2.102 -4.871 1 91.44 94 HIS A C 1
ATOM 739 O O . HIS A 1 94 ? -15.531 2.508 -5.195 1 91.44 94 HIS A O 1
ATOM 745 N N . GLU A 1 95 ? -17.391 1.334 -5.582 1 94.88 95 GLU A N 1
ATOM 746 C CA . GLU A 1 95 ? -16.844 0.75 -6.805 1 94.88 95 GLU A CA 1
ATOM 747 C C . GLU A 1 95 ? -15.547 -0 -6.523 1 94.88 95 GLU A C 1
ATOM 749 O O . GLU A 1 95 ? -14.555 0.19 -7.223 1 94.88 95 GLU A O 1
ATOM 754 N N . ASP A 1 96 ? -15.641 -0.694 -5.473 1 96.38 96 ASP A N 1
ATOM 755 C CA . ASP A 1 96 ? -14.578 -1.553 -4.941 1 96.38 96 ASP A CA 1
ATOM 756 C C . ASP A 1 96 ? -15.102 -2.412 -3.789 1 96.38 96 ASP A C 1
ATOM 758 O O . ASP A 1 96 ? -16.156 -2.137 -3.232 1 96.38 96 ASP A O 1
ATOM 762 N N . PHE A 1 97 ? -14.398 -3.424 -3.525 1 98.19 97 PHE A N 1
ATOM 763 C CA . PHE A 1 97 ? -14.703 -4.207 -2.334 1 98.19 97 PHE A CA 1
ATOM 764 C C . PHE A 1 97 ? -13.93 -3.689 -1.131 1 98.19 97 PHE A C 1
ATOM 766 O O . PHE A 1 97 ? -12.742 -4 -0.97 1 98.19 97 PHE A O 1
ATOM 773 N N . CYS A 1 98 ? -14.648 -2.979 -0.31 1 96.94 98 CYS A N 1
ATOM 774 C CA . CYS A 1 98 ? -13.992 -2.383 0.847 1 96.94 98 CYS A CA 1
ATOM 775 C C . CYS A 1 98 ? -14.273 -3.188 2.109 1 96.94 98 CYS A C 1
ATOM 777 O O . CYS A 1 98 ? -15.375 -3.719 2.277 1 96.94 98 CYS A O 1
ATOM 779 N N . TYR A 1 99 ? -13.203 -3.24 2.973 1 96.94 99 TYR A N 1
ATOM 780 C CA . TYR A 1 99 ? -13.336 -4.172 4.086 1 96.94 99 TYR A CA 1
ATOM 781 C C . TYR A 1 99 ? -13.109 -3.465 5.418 1 96.94 99 TYR A C 1
ATOM 783 O O . TYR A 1 99 ? -12.719 -4.098 6.402 1 96.94 99 TYR A O 1
ATOM 791 N N . GLY A 1 100 ? -13.234 -2.209 5.477 1 93.94 100 GLY A N 1
ATOM 792 C CA . GLY A 1 100 ? -13.172 -1.464 6.727 1 93.94 100 GLY A CA 1
ATOM 793 C C . GLY A 1 100 ? -12.312 -0.217 6.637 1 93.94 100 GLY A C 1
ATOM 794 O O . GLY A 1 100 ? -11.844 0.146 5.551 1 93.94 100 GLY A O 1
ATOM 795 N N . ALA A 1 101 ? -12.227 0.445 7.785 1 91 101 ALA A N 1
ATOM 796 C CA . ALA A 1 101 ? -11.414 1.65 7.914 1 91 101 ALA A CA 1
ATOM 797 C C . ALA A 1 101 ? -10.43 1.522 9.07 1 91 101 ALA A C 1
ATOM 799 O O . ALA A 1 101 ? -10.758 0.972 10.117 1 91 101 ALA A O 1
ATOM 800 N N . LEU A 1 102 ? -9.188 2.074 8.758 1 90.38 102 LEU A N 1
ATOM 801 C CA . LEU A 1 102 ? -8.195 2.09 9.828 1 90.38 102 LEU A CA 1
ATOM 802 C C . LEU A 1 102 ? -8.672 2.945 11 1 90.38 102 LEU A C 1
ATOM 804 O O . LEU A 1 102 ? -9.289 3.99 10.797 1 90.38 102 LEU A O 1
ATOM 808 N N . ARG A 1 103 ? -8.43 2.469 12.195 1 91.56 103 ARG A N 1
ATOM 809 C CA . ARG A 1 103 ? -8.648 3.242 13.414 1 91.56 103 ARG A CA 1
ATOM 810 C C . ARG A 1 103 ? -7.43 3.164 14.328 1 91.56 103 ARG A C 1
ATOM 812 O O . ARG A 1 103 ? -6.664 2.199 14.273 1 91.56 103 ARG A O 1
ATOM 819 N N . ILE A 1 104 ? -7.316 4.172 15.141 1 92.44 104 ILE A N 1
ATOM 820 C CA . ILE A 1 104 ? -6.258 4.164 16.141 1 92.44 104 ILE A CA 1
ATOM 821 C C . ILE A 1 104 ? -6.707 3.367 17.359 1 92.44 104 ILE A C 1
ATOM 823 O O . ILE A 1 104 ? -7.707 3.705 18 1 92.44 104 ILE A O 1
ATOM 827 N N . SER A 1 105 ? -6.027 2.342 17.719 1 93.94 105 SER A N 1
ATOM 828 C CA . SER A 1 105 ? -6.332 1.551 18.906 1 93.94 105 SER A CA 1
ATOM 829 C C . SER A 1 105 ? -5.715 2.168 20.156 1 93.94 105 SER A C 1
ATOM 831 O O . SER A 1 105 ? -6.363 2.246 21.203 1 93.94 105 SER A O 1
ATOM 833 N N . LYS A 1 106 ? -4.465 2.557 19.969 1 93.88 106 LYS A N 1
ATOM 834 C CA . LYS A 1 106 ? -3.697 3.119 21.078 1 93.88 106 LYS A CA 1
ATOM 835 C C . LYS A 1 106 ? -2.52 3.943 20.562 1 93.88 106 LYS A C 1
ATOM 837 O O . LYS A 1 106 ? -1.804 3.52 19.656 1 93.88 106 LYS A O 1
ATOM 842 N N . ILE A 1 107 ? -2.414 5.105 21.172 1 94.25 107 ILE A N 1
ATOM 843 C CA . ILE A 1 107 ? -1.242 5.91 20.844 1 94.25 107 ILE A CA 1
ATOM 844 C C . ILE A 1 107 ? -0.037 5.418 21.641 1 94.25 107 ILE A C 1
ATOM 846 O O . ILE A 1 107 ? -0.099 5.312 22.875 1 94.25 107 ILE A O 1
ATOM 850 N N . LYS A 1 108 ? 0.975 5.098 20.984 1 94.69 108 LYS A N 1
ATOM 851 C CA . LYS A 1 108 ? 2.213 4.641 21.609 1 94.69 108 LYS A CA 1
ATOM 852 C C . LYS A 1 108 ? 3.086 5.82 22.016 1 94.69 108 LYS A C 1
ATOM 854 O O . LYS A 1 108 ? 3.648 5.824 23.125 1 94.69 108 LYS A O 1
ATOM 859 N N . ALA A 1 109 ? 3.285 6.777 21.125 1 94.5 109 ALA A N 1
ATOM 860 C CA . ALA A 1 109 ? 4.164 7.914 21.391 1 94.5 109 ALA A CA 1
ATOM 861 C C . ALA A 1 109 ? 3.816 9.094 20.484 1 94.5 109 ALA A C 1
ATOM 863 O O . ALA A 1 109 ? 3.252 8.914 19.406 1 94.5 109 ALA A O 1
ATOM 864 N N . ILE A 1 110 ? 4.074 10.258 21 1 94.12 110 ILE A N 1
ATOM 865 C CA . ILE A 1 110 ? 4.027 11.5 20.234 1 94.12 110 ILE A CA 1
ATOM 866 C C . ILE A 1 110 ? 5.379 12.203 20.328 1 94.12 110 ILE A C 1
ATOM 868 O O . ILE A 1 110 ? 5.84 12.555 21.422 1 94.12 110 ILE A O 1
ATOM 872 N N . GLU A 1 111 ? 5.988 12.375 19.156 1 94.31 111 GLU A N 1
ATOM 873 C CA . GLU A 1 111 ? 7.316 12.977 19.141 1 94.31 111 GLU A CA 1
ATOM 874 C C . GLU A 1 111 ? 7.305 14.305 18.391 1 94.31 111 GLU A C 1
ATOM 876 O O . GLU A 1 111 ? 7.156 14.336 17.156 1 94.31 111 GLU A O 1
ATOM 881 N N . PRO A 1 112 ? 7.547 15.383 19.109 1 93.38 112 PRO A N 1
ATOM 882 C CA . PRO A 1 112 ? 7.629 16.672 18.438 1 93.38 112 PRO A CA 1
ATOM 883 C C . PRO A 1 112 ? 8.836 16.781 17.5 1 93.38 112 PRO A C 1
ATOM 885 O O . PRO A 1 112 ? 9.93 16.328 17.859 1 93.38 112 PRO A O 1
ATOM 888 N N . GLN A 1 113 ? 8.656 17.266 16.312 1 92.44 113 GLN A N 1
ATOM 889 C CA . GLN A 1 113 ? 9.719 17.469 15.328 1 92.44 113 GLN A CA 1
ATOM 890 C C . GLN A 1 113 ? 10.125 18.938 15.273 1 92.44 113 GLN A C 1
ATOM 892 O O . GLN A 1 113 ? 11.164 19.281 14.695 1 92.44 113 GLN A O 1
ATOM 897 N N . GLY A 1 114 ? 9.312 19.812 15.828 1 89 114 GLY A N 1
ATOM 898 C CA . GLY A 1 114 ? 9.508 21.25 15.727 1 89 114 GLY A CA 1
ATOM 899 C C . GLY A 1 114 ? 8.492 21.922 14.828 1 89 114 GLY A C 1
ATOM 900 O O . GLY A 1 114 ? 7.785 21.266 14.062 1 89 114 GLY A O 1
ATOM 901 N N . ASN A 1 115 ? 8.219 23.203 15 1 89.19 115 ASN A N 1
ATOM 902 C CA . ASN A 1 115 ? 7.348 24.047 14.18 1 89.19 115 ASN A CA 1
ATOM 903 C C . ASN A 1 115 ? 5.906 23.547 14.211 1 89.19 115 ASN A C 1
ATOM 905 O O . ASN A 1 115 ? 5.219 23.562 13.188 1 89.19 115 ASN A O 1
ATOM 909 N N . GLY A 1 116 ? 5.531 22.969 15.312 1 91.69 116 GLY A N 1
ATOM 910 C CA . GLY A 1 116 ? 4.156 22.531 15.484 1 91.69 116 GLY A CA 1
ATOM 911 C C . GLY A 1 116 ? 3.873 21.172 14.875 1 91.69 116 GLY A C 1
ATOM 912 O O . GLY A 1 116 ? 2.715 20.766 14.758 1 91.69 116 GLY A O 1
ATOM 913 N N . ILE A 1 117 ? 4.895 20.562 14.438 1 93.31 117 ILE A N 1
ATOM 914 C CA . ILE A 1 117 ? 4.73 19.25 13.82 1 93.31 117 ILE A CA 1
ATOM 915 C C . ILE A 1 117 ? 5.164 18.156 14.789 1 93.31 117 ILE A C 1
ATOM 917 O O . ILE A 1 117 ? 6.176 18.297 15.484 1 93.31 117 ILE A O 1
ATOM 921 N N . SER A 1 118 ? 4.293 17.125 14.859 1 94 118 SER A N 1
ATOM 922 C CA . SER A 1 118 ? 4.617 15.945 15.664 1 94 118 SER A CA 1
ATOM 923 C C . SER A 1 118 ? 4.422 14.656 14.867 1 94 118 SER A C 1
ATOM 925 O O . SER A 1 118 ? 3.535 14.578 14.016 1 94 118 SER A O 1
ATOM 927 N N . THR A 1 119 ? 5.254 13.75 15.125 1 94.5 119 THR A N 1
ATOM 928 C CA . THR A 1 119 ? 5.023 12.383 14.664 1 94.5 119 THR A CA 1
ATOM 929 C C . THR A 1 119 ? 4.27 11.578 15.727 1 94.5 119 THR A C 1
ATOM 931 O O . THR A 1 119 ? 4.66 11.562 16.891 1 94.5 119 THR A O 1
ATOM 934 N N . VAL A 1 120 ? 3.201 11.016 15.289 1 94.25 120 VAL A N 1
ATOM 935 C CA . VAL A 1 120 ? 2.393 10.188 16.172 1 94.25 120 VAL A CA 1
ATOM 936 C C . VAL A 1 120 ? 2.59 8.719 15.828 1 94.25 120 VAL A C 1
ATOM 938 O O . VAL A 1 120 ? 2.434 8.32 14.672 1 94.25 120 VAL A O 1
ATOM 941 N N . TYR A 1 121 ? 2.986 7.93 16.812 1 95.81 121 TYR A N 1
ATOM 942 C CA . TYR A 1 121 ? 3.1 6.477 16.719 1 95.81 121 TYR A CA 1
ATOM 943 C C . TYR A 1 121 ? 1.919 5.793 17.406 1 95.81 121 TYR A C 1
ATOM 945 O O . TYR A 1 121 ? 1.562 6.137 18.531 1 95.81 121 TYR A O 1
ATOM 953 N N . PHE A 1 122 ? 1.379 4.828 16.688 1 94.56 122 PHE A N 1
ATOM 954 C CA . PHE A 1 122 ? 0.188 4.23 17.281 1 94.56 122 PHE A CA 1
ATOM 955 C C . PHE A 1 122 ? -0.018 2.809 16.781 1 94.56 122 PHE A C 1
ATOM 957 O O . PHE A 1 122 ? 0.525 2.432 15.734 1 94.56 122 PHE A O 1
ATOM 964 N N . TYR A 1 123 ? -0.727 2.029 17.562 1 96.25 123 TYR A N 1
ATOM 965 C CA . TYR A 1 123 ? -1.286 0.756 17.125 1 96.25 123 TYR A CA 1
ATOM 966 C C . TYR A 1 123 ? -2.623 0.96 16.422 1 96.25 123 TYR A C 1
ATOM 968 O O . TYR A 1 123 ? -3.344 1.918 16.703 1 96.25 123 TYR A O 1
ATOM 976 N N . TYR A 1 124 ? -2.906 0.069 15.492 1 94.75 124 TYR A N 1
ATOM 977 C CA . TYR A 1 124 ? -4.125 0.293 14.727 1 94.75 124 TYR A CA 1
ATOM 978 C C . TYR A 1 124 ? -5.066 -0.901 14.836 1 94.75 124 TYR A C 1
ATOM 980 O O . TYR A 1 124 ? -4.641 -2.002 15.195 1 94.75 124 TYR A O 1
ATOM 988 N N . GLY A 1 125 ? -6.309 -0.548 14.609 1 94.31 125 GLY A N 1
ATOM 989 C CA . GLY A 1 125 ? -7.352 -1.519 14.328 1 94.31 125 GLY A CA 1
ATOM 990 C C . GLY A 1 125 ? -8.133 -1.207 13.062 1 94.31 125 GLY A C 1
ATOM 991 O O . GLY A 1 125 ? -7.793 -0.273 12.336 1 94.31 125 GLY A O 1
ATOM 992 N N . VAL A 1 126 ? -9.102 -2.121 12.781 1 94 126 VAL A N 1
ATOM 993 C CA . VAL A 1 126 ? -9.977 -1.895 11.633 1 94 126 VAL A CA 1
ATOM 994 C C . VAL A 1 126 ? -11.438 -1.898 12.086 1 94 126 VAL A C 1
ATOM 996 O O . VAL A 1 126 ? -11.867 -2.807 12.805 1 94 126 VAL A O 1
ATOM 999 N N . THR A 1 127 ? -12.102 -0.83 11.719 1 92.44 127 THR A N 1
ATOM 1000 C CA . THR A 1 127 ? -13.523 -0.74 12.047 1 92.44 127 THR A CA 1
ATOM 1001 C C . THR A 1 127 ? -14.375 -1.184 10.859 1 92.44 127 THR A C 1
ATOM 1003 O O . THR A 1 127 ? -14.023 -0.928 9.703 1 92.44 127 THR A O 1
ATOM 1006 N N . GLY A 1 128 ? -15.539 -1.867 11.195 1 93.19 128 GLY A N 1
ATOM 1007 C CA . GLY A 1 128 ? -16.5 -2.232 10.164 1 93.19 128 GLY A CA 1
ATOM 1008 C C . GLY A 1 128 ? -16.016 -3.355 9.266 1 93.19 128 GLY A C 1
ATOM 1009 O O . GLY A 1 128 ? -16.297 -3.363 8.062 1 93.19 128 GLY A O 1
ATOM 1010 N N . MET A 1 129 ? -15.305 -4.285 9.773 1 95.88 129 MET A N 1
ATOM 1011 C CA . MET A 1 129 ? -14.766 -5.375 8.969 1 95.88 129 MET A CA 1
ATOM 1012 C C . MET A 1 129 ? -15.82 -6.453 8.742 1 95.88 129 MET A C 1
ATOM 1014 O O . MET A 1 129 ? -16.25 -7.109 9.688 1 95.88 129 MET A O 1
ATOM 1018 N N . PRO A 1 130 ? -16.141 -6.629 7.492 1 97.44 130 PRO A N 1
ATOM 1019 C CA . PRO A 1 130 ? -17.094 -7.707 7.223 1 97.44 130 PRO A CA 1
ATOM 1020 C C . PRO A 1 130 ? -16.453 -9.094 7.34 1 97.44 130 PRO A C 1
ATOM 1022 O O . PRO A 1 130 ? -15.242 -9.234 7.23 1 97.44 130 PRO A O 1
ATOM 1025 N N . ASP A 1 131 ? -17.25 -10.125 7.434 1 97.38 131 ASP A N 1
ATOM 1026 C CA . ASP A 1 131 ? -16.781 -11.492 7.645 1 97.38 131 ASP A CA 1
ATOM 1027 C C . ASP A 1 131 ? -15.961 -11.984 6.457 1 97.38 131 ASP A C 1
ATOM 1029 O O . ASP A 1 131 ? -14.992 -12.727 6.629 1 97.38 131 ASP A O 1
ATOM 1033 N N . TRP A 1 132 ? -16.344 -11.602 5.309 1 98.19 132 TRP A N 1
ATOM 1034 C CA . TRP A 1 132 ? -15.695 -12.141 4.121 1 98.19 132 TRP A CA 1
ATOM 1035 C C . TRP A 1 132 ? -14.219 -11.75 4.098 1 98.19 132 TRP A C 1
ATOM 1037 O O . TRP A 1 132 ? -13.406 -12.422 3.465 1 98.19 132 TRP A O 1
ATOM 1047 N N . ALA A 1 133 ? -13.93 -10.602 4.758 1 97.94 133 ALA A N 1
ATOM 1048 C CA . ALA A 1 133 ? -12.539 -10.156 4.762 1 97.94 133 ALA A CA 1
ATOM 1049 C C . ALA A 1 133 ? -11.656 -11.109 5.57 1 97.94 133 ALA A C 1
ATOM 1051 O O . ALA A 1 133 ? -10.43 -11.102 5.434 1 97.94 133 ALA A O 1
ATOM 1052 N N . ARG A 1 134 ? -12.25 -11.93 6.359 1 97.88 134 ARG A N 1
ATOM 1053 C CA . ARG A 1 134 ? -11.516 -12.883 7.188 1 97.88 134 ARG A CA 1
ATOM 1054 C C . ARG A 1 134 ? -11.43 -14.25 6.512 1 97.88 134 ARG A C 1
ATOM 1056 O O . ARG A 1 134 ? -10.781 -15.164 7.023 1 97.88 134 ARG A O 1
ATOM 1063 N N . ASP A 1 135 ? -12.047 -14.336 5.387 1 98.38 135 ASP A N 1
ATOM 1064 C CA . ASP A 1 135 ? -12.031 -15.586 4.645 1 98.38 135 ASP A CA 1
ATOM 1065 C C . ASP A 1 135 ? -10.602 -15.977 4.262 1 98.38 135 ASP A C 1
ATOM 1067 O O . ASP A 1 135 ? -9.82 -15.141 3.818 1 98.38 135 ASP A O 1
ATOM 1071 N N . LYS A 1 136 ? -10.281 -17.281 4.406 1 96.62 136 LYS A N 1
ATOM 1072 C CA . LYS A 1 136 ? -8.922 -17.766 4.188 1 96.62 136 LYS A CA 1
ATOM 1073 C C . LYS A 1 136 ? -8.492 -17.562 2.736 1 96.62 136 LYS A C 1
ATOM 1075 O O . LYS A 1 136 ? -7.328 -17.266 2.463 1 96.62 136 LYS A O 1
ATOM 1080 N N . ASN A 1 137 ? -9.398 -17.719 1.777 1 97.06 137 ASN A N 1
ATOM 1081 C CA . ASN A 1 137 ? -9.055 -17.547 0.369 1 97.06 137 ASN A CA 1
ATOM 1082 C C . ASN A 1 137 ? -8.797 -16.078 0.032 1 97.06 137 ASN A C 1
ATOM 1084 O O . ASN A 1 137 ? -7.887 -15.773 -0.738 1 97.06 137 ASN A O 1
ATOM 1088 N N . ILE A 1 138 ? -9.641 -15.172 0.64 1 98.31 138 ILE A N 1
ATOM 1089 C CA . ILE A 1 138 ? -9.438 -13.742 0.44 1 98.31 138 ILE A CA 1
ATOM 1090 C C . ILE A 1 138 ? -8.07 -13.328 0.99 1 98.31 138 ILE A C 1
ATOM 1092 O O . ILE A 1 138 ? -7.27 -12.719 0.282 1 98.31 138 ILE A O 1
ATOM 1096 N N . ARG A 1 139 ? -7.777 -13.805 2.178 1 96.94 139 ARG A N 1
ATOM 1097 C CA . ARG A 1 139 ? -6.535 -13.414 2.838 1 96.94 139 ARG A CA 1
ATOM 1098 C C . ARG A 1 139 ? -5.328 -13.992 2.109 1 96.94 139 ARG A C 1
ATOM 1100 O O . ARG A 1 139 ? -4.262 -13.367 2.072 1 96.94 139 ARG A O 1
ATOM 1107 N N . TYR A 1 140 ? -5.48 -15.117 1.511 1 93.56 140 TYR A N 1
ATOM 1108 C CA . TYR A 1 140 ? -4.375 -15.719 0.772 1 93.56 140 TYR A CA 1
ATOM 1109 C C . TYR A 1 140 ? -4.121 -14.977 -0.532 1 93.56 140 TYR A C 1
ATOM 1111 O O . TYR A 1 140 ? -2.979 -14.625 -0.838 1 93.56 140 TYR A O 1
ATOM 1119 N N . ALA A 1 141 ? -5.117 -14.719 -1.317 1 95.5 141 ALA A N 1
ATOM 1120 C CA . ALA A 1 141 ? -4.977 -14.133 -2.648 1 95.5 141 ALA A CA 1
ATOM 1121 C C . ALA A 1 141 ? -4.664 -12.641 -2.561 1 95.5 141 ALA A C 1
ATOM 1123 O O . ALA A 1 141 ? -3.977 -12.094 -3.426 1 95.5 141 ALA A O 1
ATOM 1124 N N . TYR A 1 142 ? -5.207 -12.055 -1.488 1 96.75 142 TYR A N 1
ATOM 1125 C CA . TYR A 1 142 ? -4.957 -10.641 -1.215 1 96.75 142 TYR A CA 1
ATOM 1126 C C . TYR A 1 142 ? -4.047 -10.477 -0.004 1 96.75 142 TYR A C 1
ATOM 1128 O O . TYR A 1 142 ? -4.512 -10.133 1.087 1 96.75 142 TYR A O 1
ATOM 1136 N N . SER A 1 143 ? -2.75 -10.586 -0.281 1 94.25 143 SER A N 1
ATOM 1137 C CA . SER A 1 143 ? -1.78 -10.641 0.808 1 94.25 143 SER A CA 1
ATOM 1138 C C . SER A 1 143 ? -1.757 -9.336 1.594 1 94.25 143 SER A C 1
ATOM 1140 O O . SER A 1 143 ? -1.416 -9.328 2.777 1 94.25 143 SER A O 1
ATOM 1142 N N . GLU A 1 144 ? -2.188 -8.242 0.981 1 92.69 144 GLU A N 1
ATOM 1143 C CA . GLU A 1 144 ? -2.291 -6.965 1.686 1 92.69 144 GLU A CA 1
ATOM 1144 C C . GLU A 1 144 ? -3.363 -7.02 2.771 1 92.69 144 GLU A C 1
ATOM 1146 O O . GLU A 1 144 ? -3.23 -6.375 3.814 1 92.69 144 GLU A O 1
ATOM 1151 N N . VAL A 1 145 ? -4.449 -7.77 2.51 1 96.56 145 VAL A N 1
ATOM 1152 C CA . VAL A 1 145 ? -5.496 -7.945 3.51 1 96.56 145 VAL A CA 1
ATOM 1153 C C . VAL A 1 145 ? -4.949 -8.742 4.695 1 96.56 145 VAL A C 1
ATOM 1155 O O . VAL A 1 145 ? -5.145 -8.352 5.852 1 96.56 145 VAL A O 1
ATOM 1158 N N . ASP A 1 146 ? -4.293 -9.812 4.391 1 95.81 146 ASP A N 1
ATOM 1159 C CA . ASP A 1 146 ? -3.695 -10.625 5.449 1 95.81 146 ASP A CA 1
ATOM 1160 C C . ASP A 1 146 ? -2.721 -9.805 6.289 1 95.81 146 ASP A C 1
ATOM 1162 O O . ASP A 1 146 ? -2.695 -9.922 7.516 1 95.81 146 ASP A O 1
ATOM 1166 N N . THR A 1 147 ? -1.918 -9.023 5.633 1 93.56 147 THR A N 1
ATOM 1167 C CA . THR A 1 147 ? -0.938 -8.172 6.305 1 93.56 147 THR A CA 1
ATOM 1168 C C . THR A 1 147 ? -1.626 -7.203 7.262 1 93.56 147 THR A C 1
ATOM 1170 O O . THR A 1 147 ? -1.186 -7.031 8.398 1 93.56 147 THR A O 1
ATOM 1173 N N . ILE A 1 148 ? -2.689 -6.598 6.816 1 94.69 148 ILE A N 1
ATOM 1174 C CA . ILE A 1 148 ? -3.443 -5.676 7.656 1 94.69 148 ILE A CA 1
ATOM 1175 C C . ILE A 1 148 ? -3.99 -6.418 8.875 1 94.69 148 ILE A C 1
ATOM 1177 O O . ILE A 1 148 ? -3.854 -5.949 10.008 1 94.69 148 ILE A O 1
ATOM 1181 N N . LEU A 1 149 ? -4.539 -7.559 8.656 1 96.38 149 LEU A N 1
ATOM 1182 C CA . LEU A 1 149 ? -5.176 -8.312 9.734 1 96.38 149 LEU A CA 1
ATOM 1183 C C . LEU A 1 149 ? -4.141 -8.789 10.75 1 96.38 149 LEU A C 1
ATOM 1185 O O . LEU A 1 149 ? -4.359 -8.68 11.961 1 96.38 149 LEU A O 1
ATOM 1189 N N . ARG A 1 150 ? -3.068 -9.219 10.328 1 94.56 150 ARG A N 1
ATOM 1190 C CA . ARG A 1 150 ? -2.035 -9.75 11.211 1 94.56 150 ARG A CA 1
ATOM 1191 C C . ARG A 1 150 ? -1.377 -8.641 12.016 1 94.56 150 ARG A C 1
ATOM 1193 O O . ARG A 1 150 ? -0.868 -8.875 13.109 1 94.56 150 ARG A O 1
ATOM 1200 N N . GLY A 1 151 ? -1.318 -7.512 11.5 1 94.88 151 GLY A N 1
ATOM 1201 C CA . GLY A 1 151 ? -0.638 -6.402 12.148 1 94.88 151 GLY A CA 1
ATOM 1202 C C . GLY A 1 151 ? -1.505 -5.688 13.164 1 94.88 151 GLY A C 1
ATOM 1203 O O . GLY A 1 151 ? -1.01 -4.871 13.945 1 94.88 151 GLY A O 1
ATOM 1204 N N . MET A 1 152 ? -2.818 -5.973 13.242 1 95.62 152 MET A N 1
ATOM 1205 C CA . MET A 1 152 ? -3.74 -5.277 14.133 1 95.62 152 MET A CA 1
ATOM 1206 C C . MET A 1 152 ? -3.295 -5.41 15.586 1 95.62 152 MET A C 1
ATOM 1208 O O . MET A 1 152 ? -3.016 -6.516 16.062 1 95.62 152 MET A O 1
ATOM 1212 N N . ASN A 1 153 ? -3.184 -4.211 16.188 1 96.25 153 ASN A N 1
ATOM 1213 C CA . ASN A 1 153 ? -2.838 -4.09 17.609 1 96.25 153 ASN A CA 1
ATOM 1214 C C . ASN A 1 153 ? -1.424 -4.59 17.891 1 96.25 153 ASN A C 1
ATOM 1216 O O . ASN A 1 153 ? -1.078 -4.883 19.031 1 96.25 153 ASN A O 1
ATOM 1220 N N . LYS A 1 154 ? -0.595 -4.777 16.906 1 94.06 154 LYS A N 1
ATOM 1221 C CA . LYS A 1 154 ? 0.774 -5.266 17.031 1 94.06 154 LYS A CA 1
ATOM 1222 C C . LYS A 1 154 ? 1.76 -4.348 16.328 1 94.06 154 LYS A C 1
ATOM 1224 O O . LYS A 1 154 ? 2.779 -3.957 16.891 1 94.06 154 LYS A O 1
ATOM 1229 N N . GLU A 1 155 ? 1.46 -4.078 15.141 1 93.31 155 GLU A N 1
ATOM 1230 C CA . GLU A 1 155 ? 2.35 -3.234 14.352 1 93.31 155 GLU A CA 1
ATOM 1231 C C . GLU A 1 155 ? 2.176 -1.762 14.703 1 93.31 155 GLU A C 1
ATOM 1233 O O . GLU A 1 155 ? 1.053 -1.292 14.898 1 93.31 155 GLU A O 1
ATOM 1238 N N . VAL A 1 156 ? 3.271 -1.02 14.75 1 94.81 156 VAL A N 1
ATOM 1239 C CA . VAL A 1 156 ? 3.236 0.414 15.023 1 94.81 156 VAL A CA 1
ATOM 1240 C C . VAL A 1 156 ? 3.209 1.19 13.711 1 94.81 156 VAL A C 1
ATOM 1242 O O . VAL A 1 156 ? 4.039 0.957 12.828 1 94.81 156 VAL A O 1
ATOM 1245 N N . ILE A 1 157 ? 2.242 2.051 13.602 1 94.12 157 ILE A N 1
ATOM 1246 C CA . ILE A 1 157 ? 2.055 2.928 12.453 1 94.12 157 ILE A CA 1
ATOM 1247 C C . ILE A 1 157 ? 2.439 4.355 12.828 1 94.12 157 ILE A C 1
ATOM 1249 O O . ILE A 1 157 ? 2.336 4.75 13.992 1 94.12 157 ILE A O 1
ATOM 1253 N N . GLN A 1 158 ? 2.887 5.074 11.852 1 93.94 158 GLN A N 1
ATOM 1254 C CA . GLN A 1 158 ? 3.236 6.461 12.133 1 93.94 158 GLN A CA 1
ATOM 1255 C C . GLN A 1 158 ? 2.578 7.41 11.133 1 93.94 158 GLN A C 1
ATOM 1257 O O . GLN A 1 158 ? 2.402 7.059 9.961 1 93.94 158 GLN A O 1
ATOM 1262 N N . VAL A 1 159 ? 2.291 8.633 11.586 1 92.56 159 VAL A N 1
ATOM 1263 C CA . VAL A 1 159 ? 1.842 9.742 10.758 1 92.56 159 VAL A CA 1
ATOM 1264 C C . VAL A 1 159 ? 2.406 11.055 11.305 1 92.56 159 VAL A C 1
ATOM 1266 O O . VAL A 1 159 ? 2.664 11.172 12.5 1 92.56 159 VAL A O 1
ATOM 1269 N N . ASP A 1 160 ? 2.574 11.992 10.453 1 92.38 160 ASP A N 1
ATOM 1270 C CA . ASP A 1 160 ? 2.898 13.359 10.867 1 92.38 160 ASP A CA 1
ATOM 1271 C C . ASP A 1 160 ? 1.645 14.227 10.93 1 92.38 160 ASP A C 1
ATOM 1273 O O . ASP A 1 160 ? 0.784 14.148 10.047 1 92.38 160 ASP A O 1
ATOM 1277 N N . VAL A 1 161 ? 1.619 15.039 12.023 1 93.31 161 VAL A N 1
ATOM 1278 C CA . VAL A 1 161 ? 0.47 15.914 12.203 1 93.31 161 VAL A CA 1
ATOM 1279 C C . VAL A 1 161 ? 0.948 17.328 12.539 1 93.31 161 VAL A C 1
ATOM 1281 O O . VAL A 1 161 ? 2.012 17.5 13.133 1 93.31 161 VAL A O 1
ATOM 1284 N N . ARG A 1 162 ? 0.168 18.25 12.109 1 92.62 162 ARG A N 1
ATOM 1285 C CA . ARG A 1 162 ? 0.328 19.641 12.547 1 92.62 162 ARG A CA 1
ATOM 1286 C C . ARG A 1 162 ? -0.747 20.016 13.555 1 92.62 162 ARG A C 1
ATOM 1288 O O . ARG A 1 162 ? -1.933 19.766 13.336 1 92.62 162 ARG A O 1
ATOM 1295 N N . GLU A 1 163 ? -0.255 20.547 14.562 1 90.44 163 GLU A N 1
ATOM 1296 C CA . GLU A 1 163 ? -1.17 21.062 15.578 1 90.44 163 GLU A CA 1
ATOM 1297 C C . GLU A 1 163 ? -1.491 22.531 15.336 1 90.44 163 GLU A C 1
ATOM 1299 O O . GLU A 1 163 ? -0.597 23.391 15.367 1 90.44 163 GLU A O 1
ATOM 1304 N N . ASN A 1 164 ? -2.748 22.766 15.18 1 88.75 164 ASN A N 1
ATOM 1305 C CA . ASN A 1 164 ? -3.184 24.141 14.984 1 88.75 164 ASN A CA 1
ATOM 1306 C C . ASN A 1 164 ? -3.414 24.859 16.312 1 88.75 164 ASN A C 1
ATOM 1308 O O . ASN A 1 164 ? -3.635 24.203 17.344 1 88.75 164 ASN A O 1
ATOM 1312 N N . PRO A 1 165 ? -3.408 26.172 16.203 1 87.62 165 PRO A N 1
ATOM 1313 C CA . PRO A 1 165 ? -3.609 26.953 17.438 1 87.62 165 PRO A CA 1
ATOM 1314 C C . PRO A 1 165 ? -4.957 26.672 18.094 1 87.62 165 PRO A C 1
ATOM 1316 O O . PRO A 1 165 ? -5.078 26.781 19.328 1 87.62 165 PRO A O 1
ATOM 1319 N N . ASP A 1 166 ? -5.953 26.281 17.375 1 87.5 166 ASP A N 1
ATOM 1320 C CA . ASP A 1 166 ? -7.277 26.031 17.938 1 87.5 166 ASP A CA 1
ATOM 1321 C C . ASP A 1 166 ? -7.371 24.609 18.484 1 87.5 166 ASP A C 1
ATOM 1323 O O . ASP A 1 166 ? -8.438 24.188 18.953 1 87.5 166 ASP A O 1
ATOM 1327 N N . GLY A 1 167 ? -6.309 23.891 18.375 1 81.88 167 GLY A N 1
ATOM 1328 C CA . GLY A 1 167 ? -6.273 22.562 18.969 1 81.88 167 GLY A CA 1
ATOM 1329 C C . GLY A 1 167 ? -6.57 21.453 17.984 1 81.88 167 GLY A C 1
ATOM 1330 O O . GLY A 1 167 ? -6.434 20.281 18.297 1 81.88 167 GLY A O 1
ATOM 1331 N N . THR A 1 168 ? -6.953 21.859 16.766 1 87.62 168 THR A N 1
ATOM 1332 C CA . THR A 1 168 ? -7.246 20.828 15.773 1 87.62 168 THR A CA 1
ATOM 1333 C C . THR A 1 168 ? -5.957 20.281 15.156 1 87.62 168 THR A C 1
ATOM 1335 O O . THR A 1 168 ? -4.918 20.953 15.195 1 87.62 168 THR A O 1
ATOM 1338 N N . LEU A 1 169 ? -6.086 19.062 14.711 1 89.44 169 LEU A N 1
ATOM 1339 C CA . LEU A 1 169 ? -4.934 18.422 14.086 1 89.44 169 LEU A CA 1
ATOM 1340 C C . LEU A 1 169 ? -5.141 18.266 12.586 1 89.44 169 LEU A C 1
ATOM 1342 O O . LEU A 1 169 ? -6.27 18.094 12.125 1 89.44 169 LEU A O 1
ATOM 1346 N N . GLU A 1 170 ? -4.047 18.328 11.891 1 89.56 170 GLU A N 1
ATOM 1347 C CA . GLU A 1 170 ? -4.027 18.094 10.453 1 89.56 170 GLU A CA 1
ATOM 1348 C C . GLU A 1 170 ? -3.051 16.969 10.086 1 89.56 170 GLU A C 1
ATOM 1350 O O . GLU A 1 170 ? -1.901 16.984 10.539 1 89.56 170 GLU A O 1
ATOM 1355 N N . LEU A 1 171 ? -3.596 16.062 9.258 1 89.19 171 LEU A N 1
ATOM 1356 C CA . LEU A 1 171 ? -2.709 15.016 8.75 1 89.19 171 LEU A CA 1
ATOM 1357 C C . LEU A 1 171 ? -1.848 15.539 7.605 1 89.19 171 LEU A C 1
ATOM 1359 O O . LEU A 1 171 ? -2.355 16.188 6.688 1 89.19 171 LEU A O 1
ATOM 1363 N N . LEU A 1 172 ? -0.588 15.211 7.727 1 90.25 172 LEU A N 1
ATOM 1364 C CA . LEU A 1 172 ? 0.32 15.789 6.746 1 90.25 172 LEU A CA 1
ATOM 1365 C C . LEU A 1 172 ? 0.766 14.742 5.73 1 90.25 172 LEU A C 1
ATOM 1367 O O . LEU A 1 172 ? 1.249 15.086 4.648 1 90.25 172 LEU A O 1
ATOM 1371 N N . ASN A 1 173 ? 0.616 13.461 6.082 1 89.94 173 ASN A N 1
ATOM 1372 C CA . ASN A 1 173 ? 0.987 12.359 5.195 1 89.94 173 ASN A CA 1
ATOM 1373 C C .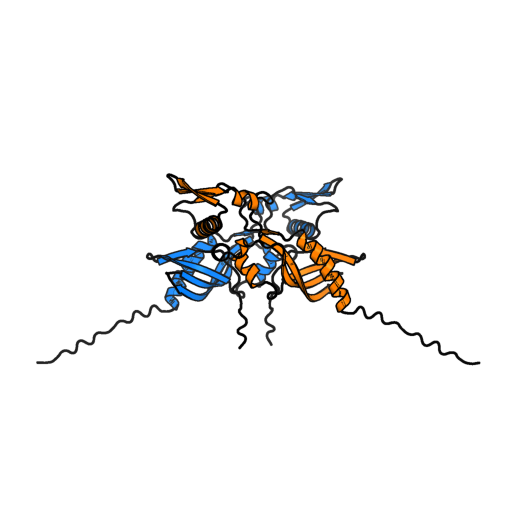 ASN A 1 173 ? 0.172 11.102 5.488 1 89.94 173 ASN A C 1
ATOM 1375 O O . ASN A 1 173 ? -0.629 11.086 6.422 1 89.94 173 ASN A O 1
ATOM 1379 N N . TYR A 1 174 ? 0.352 10.133 4.617 1 87.94 174 TYR A N 1
ATOM 1380 C CA . TYR A 1 174 ? -0.357 8.867 4.773 1 87.94 174 TYR A CA 1
ATOM 1381 C C . TYR A 1 174 ? 0.312 7.992 5.824 1 87.94 174 TYR A C 1
ATOM 1383 O O . TYR A 1 174 ? 1.539 7.984 5.945 1 87.94 174 TYR A O 1
ATOM 1391 N N . PRO A 1 175 ? -0.53 7.242 6.562 1 90.19 175 PRO A N 1
ATOM 1392 C CA . PRO A 1 175 ? 0.046 6.328 7.551 1 90.19 175 PRO A CA 1
ATOM 1393 C C . PRO A 1 175 ? 0.949 5.27 6.918 1 90.19 175 PRO A C 1
ATOM 1395 O O . PRO A 1 175 ? 0.616 4.719 5.867 1 90.19 175 PRO A O 1
ATOM 1398 N N . THR A 1 176 ? 2.08 5.02 7.598 1 92.44 176 THR A N 1
ATOM 1399 C CA . THR A 1 176 ? 3.021 3.992 7.168 1 92.44 176 THR A CA 1
ATOM 1400 C C . THR A 1 176 ? 3.598 3.248 8.367 1 92.44 176 THR A C 1
ATOM 1402 O O . THR A 1 176 ? 3.588 3.764 9.492 1 92.44 176 THR A O 1
ATOM 1405 N N . PRO A 1 177 ? 4.02 1.979 8.141 1 91.5 177 PRO A N 1
ATOM 1406 C CA . PRO A 1 177 ? 4.695 1.301 9.25 1 91.5 177 PRO A CA 1
ATOM 1407 C C . PRO A 1 177 ? 5.898 2.084 9.773 1 91.5 177 PRO A C 1
ATOM 1409 O O . PRO A 1 177 ? 6.641 2.678 8.984 1 91.5 177 PRO A O 1
ATOM 1412 N N . ALA A 1 178 ? 5.941 2.043 11.07 1 91.62 178 ALA A N 1
ATOM 1413 C CA . ALA A 1 178 ? 7.09 2.703 11.688 1 91.62 178 ALA A CA 1
ATOM 1414 C C . ALA A 1 178 ? 8.359 1.875 11.508 1 91.62 178 ALA A C 1
ATOM 1416 O O . ALA A 1 178 ? 8.312 0.643 11.539 1 91.62 178 ALA A O 1
ATOM 1417 N N . SER A 1 179 ? 9.477 2.449 10.867 1 73.44 179 SER A N 1
ATOM 1418 C CA . SER A 1 179 ? 10.75 1.743 10.75 1 73.44 179 SER A CA 1
ATOM 1419 C C . SER A 1 179 ? 11.289 1.344 12.125 1 73.44 179 SER A C 1
ATOM 1421 O O . SER A 1 179 ? 11.125 2.08 13.102 1 73.44 179 SER A O 1
ATOM 1423 N N . ILE A 1 180 ? 11.188 -0.024 12.547 1 53.03 180 ILE A N 1
ATOM 1424 C CA . ILE A 1 180 ? 11.883 -0.386 13.773 1 53.03 180 ILE A CA 1
ATOM 1425 C C . ILE A 1 180 ? 13.383 -0.141 13.617 1 53.03 180 ILE A C 1
ATOM 1427 O O . ILE A 1 180 ? 14.039 -0.785 12.797 1 53.03 180 ILE A O 1
ATOM 1431 N N . ASP A 1 181 ? 13.82 0.949 13.484 1 48.5 181 ASP A N 1
ATOM 1432 C CA . ASP A 1 181 ? 15.273 1.036 13.609 1 48.5 181 ASP A CA 1
ATOM 1433 C C . ASP A 1 181 ? 15.797 0.023 14.625 1 48.5 181 ASP A C 1
ATOM 1435 O O . ASP A 1 181 ? 15.266 -0.084 15.734 1 48.5 181 ASP A O 1
ATOM 1439 N N . GLU A 1 182 ? 16.156 -1.141 14.266 1 41.34 182 GLU A N 1
ATOM 1440 C CA . GLU A 1 182 ? 16.969 -1.981 15.141 1 41.34 182 GLU A CA 1
ATOM 1441 C C . GLU A 1 182 ? 17.875 -1.138 16.031 1 41.34 182 GLU A C 1
ATOM 1443 O O . GLU A 1 182 ? 18.641 -0.307 15.531 1 41.34 182 GLU A O 1
ATOM 1448 N N . GLU A 1 183 ? 17.594 -0.588 17.203 1 34.78 183 GLU A N 1
ATOM 1449 C CA . GLU A 1 183 ? 18.656 -0.256 18.141 1 34.78 183 GLU A CA 1
ATOM 1450 C C . GLU A 1 183 ? 19.781 -1.271 18.078 1 34.78 183 GLU A C 1
ATOM 1452 O O . GLU A 1 183 ? 19.594 -2.453 18.359 1 34.78 183 GLU A O 1
ATOM 1457 N N . SER A 1 184 ? 20.656 -1.4 17.172 1 30.48 184 SER A N 1
ATOM 1458 C CA . SER A 1 184 ? 21.984 -1.89 17.5 1 30.48 184 SER A CA 1
ATOM 1459 C C . SER A 1 184 ? 22.5 -1.282 18.812 1 30.48 184 SER A C 1
ATOM 1461 O O . SER A 1 184 ? 22.875 -0.109 18.844 1 30.48 184 SER A O 1
ATOM 1463 N N . GLU A 1 185 ? 21.828 -1.393 19.969 1 23.78 185 GLU A N 1
ATOM 1464 C CA . GLU A 1 185 ? 22.781 -1.603 21.047 1 23.78 185 GLU A CA 1
ATOM 1465 C C . GLU A 1 185 ? 23.625 -2.848 20.797 1 23.78 185 GLU A C 1
ATOM 1467 O O . GLU A 1 185 ? 23.141 -3.834 20.25 1 23.78 185 GLU A O 1
ATOM 1472 N N . MET B 1 1 ? 37.625 -67.062 -9.336 1 40.97 1 MET B N 1
ATOM 1473 C CA . MET B 1 1 ? 36.594 -66.188 -9.773 1 40.97 1 MET B CA 1
ATOM 1474 C C . MET B 1 1 ? 36.594 -64.875 -8.961 1 40.97 1 MET B C 1
ATOM 1476 O O . MET B 1 1 ? 36.531 -64.938 -7.73 1 40.97 1 MET B O 1
ATOM 1480 N N . LYS B 1 2 ? 37.438 -63.844 -9.484 1 49.38 2 LYS B N 1
ATOM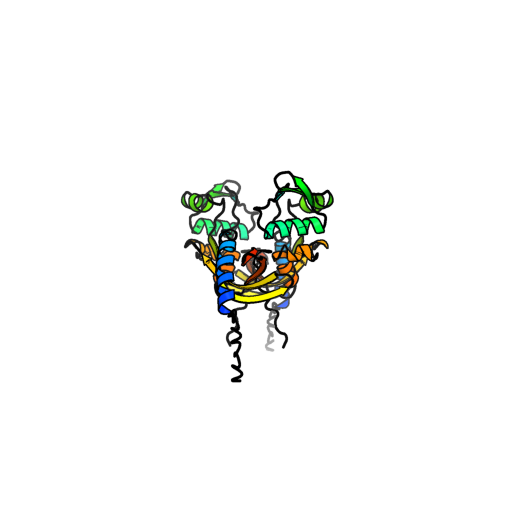 1481 C CA . LYS B 1 2 ? 37.625 -62.469 -8.992 1 49.38 2 LYS B CA 1
ATOM 1482 C C . LYS B 1 2 ? 36.312 -61.688 -8.914 1 49.38 2 LYS B C 1
ATOM 1484 O O . LYS B 1 2 ? 35.656 -61.531 -9.922 1 49.38 2 LYS B O 1
ATOM 1489 N N . GLU B 1 3 ? 35.594 -61.688 -7.828 1 47.53 3 GLU B N 1
ATOM 1490 C CA . GLU B 1 3 ? 34.406 -60.875 -7.527 1 47.53 3 GLU B CA 1
ATOM 1491 C C . GLU B 1 3 ? 34.719 -59.375 -7.648 1 47.53 3 GLU B C 1
ATOM 1493 O O . GLU B 1 3 ? 35.594 -58.875 -6.957 1 47.53 3 GLU B O 1
ATOM 1498 N N . TYR B 1 4 ? 34.75 -58.844 -8.906 1 50.72 4 TYR B N 1
ATOM 1499 C CA . TYR B 1 4 ? 34.781 -57.375 -9.078 1 50.72 4 TYR B CA 1
ATOM 1500 C C . TYR B 1 4 ? 33.625 -56.719 -8.328 1 50.72 4 TYR B C 1
ATOM 1502 O O . TYR B 1 4 ? 32.469 -57.031 -8.547 1 50.72 4 TYR B O 1
ATOM 1510 N N . LEU B 1 5 ? 33.875 -56.281 -7.074 1 48.56 5 LEU B N 1
ATOM 1511 C CA . LEU B 1 5 ? 32.969 -55.406 -6.336 1 48.56 5 LEU B CA 1
ATOM 1512 C C . LEU B 1 5 ? 32.719 -54.094 -7.094 1 48.56 5 LEU B C 1
ATOM 1514 O O . LEU B 1 5 ? 33.688 -53.375 -7.383 1 48.56 5 LEU B O 1
ATOM 1518 N N . ALA B 1 6 ? 31.781 -54.062 -8 1 52.81 6 ALA B N 1
ATOM 1519 C CA . ALA B 1 6 ? 31.312 -52.844 -8.641 1 52.81 6 ALA B CA 1
ATOM 1520 C C . ALA B 1 6 ? 30.891 -51.812 -7.594 1 52.81 6 ALA B C 1
ATOM 1522 O O . ALA B 1 6 ? 29.953 -52.062 -6.82 1 52.81 6 ALA B O 1
ATOM 1523 N N . GLY B 1 7 ? 31.828 -50.969 -7.113 1 46.62 7 GLY B N 1
ATOM 1524 C CA . GLY B 1 7 ? 31.484 -49.844 -6.289 1 46.62 7 GLY B CA 1
ATOM 1525 C C . GLY B 1 7 ? 30.547 -48.844 -6.98 1 46.62 7 GLY B C 1
ATOM 1526 O O . GLY B 1 7 ? 30.891 -48.281 -8.008 1 46.62 7 GLY B O 1
ATOM 1527 N N . SER B 1 8 ? 29.25 -49.031 -6.844 1 47.44 8 SER B N 1
ATOM 1528 C CA . SER B 1 8 ? 28.266 -48.062 -7.293 1 47.44 8 SER B CA 1
ATOM 1529 C C . SER B 1 8 ? 28.531 -46.688 -6.68 1 47.44 8 SER B C 1
ATOM 1531 O O . SER B 1 8 ? 28.469 -46.531 -5.461 1 47.44 8 SER B O 1
ATOM 1533 N N . THR B 1 9 ? 29.312 -45.875 -7.32 1 49.34 9 THR B N 1
ATOM 1534 C CA . THR B 1 9 ? 29.391 -44.469 -6.93 1 49.34 9 THR B CA 1
ATOM 1535 C C . THR B 1 9 ? 28.016 -43.812 -7.023 1 49.34 9 THR B C 1
ATOM 1537 O O . THR B 1 9 ? 27.453 -43.719 -8.117 1 49.34 9 THR B O 1
ATOM 1540 N N . LEU B 1 10 ? 27.219 -43.875 -6.012 1 45.5 10 LEU B N 1
ATOM 1541 C CA . LEU B 1 10 ? 26.031 -43.031 -5.91 1 45.5 10 LEU B CA 1
ATOM 1542 C C . LEU B 1 10 ? 26.391 -41.562 -6.094 1 45.5 10 LEU B C 1
ATOM 1544 O O . LEU B 1 10 ? 27.078 -40.969 -5.254 1 45.5 10 LEU B O 1
ATOM 1548 N N . LEU B 1 11 ? 26.469 -41.125 -7.258 1 44 11 LEU B N 1
ATOM 1549 C CA . LEU B 1 11 ? 26.484 -39.688 -7.484 1 44 11 LEU B CA 1
ATOM 1550 C C . LEU B 1 11 ? 25.328 -39 -6.75 1 44 11 LEU B C 1
ATOM 1552 O O . LEU B 1 11 ? 24.172 -39.125 -7.164 1 44 11 LEU B O 1
ATOM 1556 N N . PHE B 1 12 ? 25.484 -38.625 -5.531 1 43.84 12 PHE B N 1
ATOM 1557 C CA . PHE B 1 12 ? 24.562 -37.688 -4.875 1 43.84 12 PHE B CA 1
ATOM 1558 C C . PHE B 1 12 ? 24.516 -36.344 -5.625 1 43.84 12 PHE B C 1
ATOM 1560 O O . PHE B 1 12 ? 25.516 -35.625 -5.68 1 43.84 12 PHE B O 1
ATOM 1567 N N . ALA B 1 13 ? 23.75 -36.188 -6.625 1 42.06 13 ALA B N 1
ATOM 1568 C CA . ALA B 1 13 ? 23.406 -34.844 -7.07 1 42.06 13 ALA B CA 1
ATOM 1569 C C . ALA B 1 13 ? 23.078 -33.938 -5.887 1 42.06 13 ALA B C 1
ATOM 1571 O O . ALA B 1 13 ? 22.016 -34.031 -5.281 1 42.06 13 ALA B O 1
ATOM 1572 N N . SER B 1 14 ? 23.969 -33.406 -5.152 1 38.16 14 SER B N 1
ATOM 1573 C CA . SER B 1 14 ? 23.781 -32.344 -4.176 1 38.16 14 SER B CA 1
ATOM 1574 C C . SER B 1 14 ? 23.109 -31.141 -4.812 1 38.16 14 SER B C 1
ATOM 1576 O O . SER B 1 14 ? 23.766 -30.312 -5.457 1 38.16 14 SER B O 1
ATOM 1578 N N . PHE B 1 15 ? 21.906 -31.141 -5.336 1 46.69 15 PHE B N 1
ATOM 1579 C CA . PHE B 1 15 ? 21.141 -29.906 -5.477 1 46.69 15 PHE B CA 1
ATOM 1580 C C . PHE B 1 15 ? 21.531 -28.906 -4.395 1 46.69 15 PHE B C 1
ATOM 1582 O O . PHE B 1 15 ? 21.094 -29.016 -3.248 1 46.69 15 PHE B O 1
ATOM 1589 N N . THR B 1 16 ? 22.656 -28.266 -4.629 1 47.53 16 THR B N 1
ATOM 1590 C CA . THR B 1 16 ? 23.172 -27.344 -3.631 1 47.53 16 THR B CA 1
ATOM 1591 C C . THR B 1 16 ? 22.203 -26.172 -3.428 1 47.53 16 THR B C 1
ATOM 1593 O O . THR B 1 16 ? 21.531 -25.75 -4.371 1 47.53 16 THR B O 1
ATOM 1596 N N . LEU B 1 17 ? 21.75 -25.812 -2.26 1 54.16 17 LEU B N 1
ATOM 1597 C CA . LEU B 1 17 ? 21.016 -24.641 -1.815 1 54.16 17 LEU B CA 1
ATOM 1598 C C . LEU B 1 17 ? 21.328 -23.438 -2.688 1 54.16 17 LEU B C 1
ATOM 1600 O O . LEU B 1 17 ? 20.453 -22.656 -3.029 1 54.16 17 LEU B O 1
ATOM 1604 N N . ALA B 1 18 ? 22.562 -23.359 -3.246 1 55.75 18 ALA B N 1
ATOM 1605 C CA . ALA B 1 18 ? 23 -22.25 -4.078 1 55.75 18 ALA B CA 1
ATOM 1606 C C . ALA B 1 18 ? 22.328 -22.297 -5.449 1 55.75 18 ALA B C 1
ATOM 1608 O O . ALA B 1 18 ? 21.859 -21.266 -5.961 1 55.75 18 ALA B O 1
ATOM 1609 N N . GLY B 1 19 ? 22.219 -23.453 -6.027 1 60.44 19 GLY B N 1
ATOM 1610 C CA . GLY B 1 19 ? 21.609 -23.609 -7.34 1 60.44 19 GLY B CA 1
ATOM 1611 C C . GLY B 1 19 ? 20.141 -23.266 -7.363 1 60.44 19 GLY B C 1
ATOM 1612 O O . GLY B 1 19 ? 19.672 -22.578 -8.273 1 60.44 19 GLY B O 1
ATOM 1613 N N . GLN B 1 20 ? 19.469 -23.688 -6.43 1 69.25 20 GLN B N 1
ATOM 1614 C CA . GLN B 1 20 ? 18.031 -23.406 -6.328 1 69.25 20 GLN B CA 1
ATOM 1615 C C . GLN B 1 20 ? 17.766 -21.922 -6.191 1 69.25 20 GLN B C 1
ATOM 1617 O O . GLN B 1 20 ? 16.844 -21.391 -6.82 1 69.25 20 GLN B O 1
ATOM 1622 N N . THR B 1 21 ? 18.625 -21.25 -5.578 1 77.75 21 THR B N 1
ATOM 1623 C CA . THR B 1 21 ? 18.438 -19.812 -5.348 1 77.75 21 THR B CA 1
ATOM 1624 C C . THR B 1 21 ? 18.656 -19.031 -6.637 1 77.75 21 THR B C 1
ATOM 1626 O O . THR B 1 21 ? 17.969 -18.031 -6.879 1 77.75 21 THR B O 1
ATOM 1629 N N . ASP B 1 22 ? 19.516 -19.578 -7.441 1 81.5 22 ASP B N 1
ATOM 1630 C CA . ASP B 1 22 ? 19.766 -18.859 -8.688 1 81.5 22 ASP B CA 1
ATOM 1631 C C . ASP B 1 22 ? 18.578 -18.938 -9.625 1 81.5 22 ASP B C 1
ATOM 1633 O O . ASP B 1 22 ? 18.219 -17.953 -10.289 1 81.5 22 ASP B O 1
ATOM 1637 N N . VAL B 1 23 ? 18.047 -20.094 -9.711 1 78.75 23 VAL B N 1
ATOM 1638 C CA . VAL B 1 23 ? 16.891 -20.281 -10.57 1 78.75 23 VAL B CA 1
ATOM 1639 C C . VAL B 1 23 ? 15.734 -19.406 -10.07 1 78.75 23 VAL B C 1
ATOM 1641 O O . VAL B 1 23 ? 15.078 -18.734 -10.859 1 78.75 23 VAL B O 1
ATOM 1644 N N . TYR B 1 24 ? 15.57 -19.438 -8.797 1 84.94 24 TYR B N 1
ATOM 1645 C CA . TYR B 1 24 ? 14.5 -18.64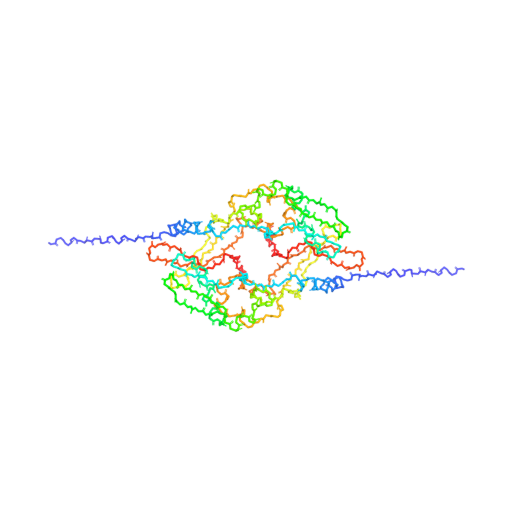1 -8.211 1 84.94 24 TYR B CA 1
ATOM 1646 C C . TYR B 1 24 ? 14.727 -17.156 -8.484 1 84.94 24 TYR B C 1
ATOM 1648 O O . TYR B 1 24 ? 13.797 -16.453 -8.883 1 84.94 24 TYR B O 1
ATOM 1656 N N . LEU B 1 25 ? 15.859 -16.75 -8.273 1 86.12 25 LEU B N 1
ATOM 1657 C CA . LEU B 1 25 ? 16.172 -15.328 -8.461 1 86.12 25 LEU B CA 1
ATOM 1658 C C . LEU B 1 25 ? 15.906 -14.906 -9.898 1 86.12 25 LEU B C 1
ATOM 1660 O O . LEU B 1 25 ? 15.219 -13.906 -10.141 1 86.12 25 LEU B O 1
ATOM 1664 N N . ASN B 1 26 ? 16.391 -15.641 -10.844 1 84.06 26 ASN B N 1
ATOM 1665 C CA . ASN B 1 26 ? 16.234 -15.273 -12.242 1 84.06 26 ASN B CA 1
ATOM 1666 C C . ASN B 1 26 ? 14.766 -15.297 -12.672 1 84.06 26 ASN B C 1
ATOM 1668 O O . ASN B 1 26 ? 14.281 -14.352 -13.289 1 84.06 26 ASN B O 1
ATOM 1672 N N . GLU B 1 27 ? 14.102 -16.344 -12.32 1 82.88 27 GLU B N 1
ATOM 1673 C CA . GLU B 1 27 ? 12.703 -16.5 -12.703 1 82.88 27 GLU B CA 1
ATOM 1674 C C . GLU B 1 27 ? 11.82 -15.453 -12.023 1 82.88 27 GLU B C 1
ATOM 1676 O O . GLU B 1 27 ? 10.938 -14.867 -12.656 1 82.88 27 GLU B O 1
ATOM 1681 N N . LEU B 1 28 ? 12.07 -15.18 -10.805 1 86 28 LEU B N 1
ATOM 1682 C CA . LEU B 1 28 ? 11.258 -14.25 -10.047 1 86 28 LEU B CA 1
ATOM 1683 C C . LEU B 1 28 ? 11.555 -12.805 -10.453 1 86 28 LEU B C 1
ATOM 1685 O O . LEU B 1 28 ? 10.648 -11.977 -10.508 1 86 28 LEU B O 1
ATOM 1689 N N . GLN B 1 29 ? 12.766 -12.578 -10.727 1 85.25 29 GLN B N 1
ATOM 1690 C CA . GLN B 1 29 ? 13.133 -11.242 -11.18 1 85.25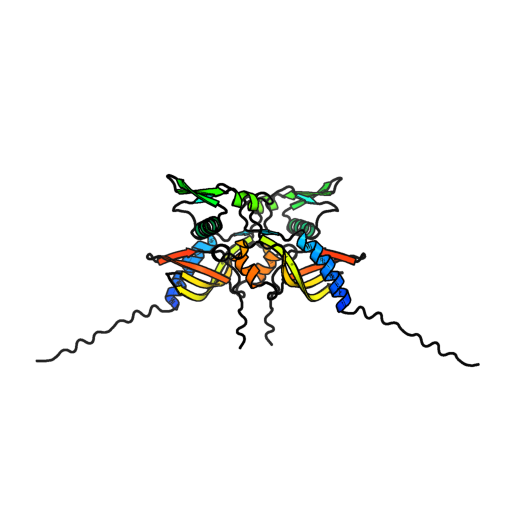 29 GLN B CA 1
ATOM 1691 C C . GLN B 1 29 ? 12.344 -10.844 -12.422 1 85.25 29 GLN B C 1
ATOM 1693 O O . GLN B 1 29 ? 11.867 -9.711 -12.531 1 85.25 29 GLN B O 1
ATOM 1698 N N . LEU B 1 30 ? 12.164 -11.734 -13.305 1 79.44 30 LEU B N 1
ATOM 1699 C CA . LEU B 1 30 ? 11.414 -11.492 -14.539 1 79.44 30 LEU B CA 1
ATOM 1700 C C . LEU B 1 30 ? 9.945 -11.211 -14.234 1 79.44 30 LEU B C 1
ATOM 1702 O O . LEU B 1 30 ? 9.352 -10.312 -14.836 1 79.44 30 LEU B O 1
ATOM 1706 N N . LYS B 1 31 ? 9.477 -11.93 -13.297 1 77.19 31 LYS B N 1
ATOM 1707 C CA . LYS B 1 31 ? 8.07 -11.766 -12.945 1 77.19 31 LYS B CA 1
ATOM 1708 C C . LYS B 1 31 ? 7.828 -10.422 -12.258 1 77.19 31 LYS B C 1
ATOM 1710 O O . LYS B 1 31 ? 6.809 -9.773 -12.5 1 77.19 31 LYS B O 1
ATOM 1715 N N . PHE B 1 32 ? 8.664 -9.961 -11.359 1 78.44 32 PHE B N 1
ATOM 1716 C CA . PHE B 1 32 ? 8.547 -8.695 -10.641 1 78.44 32 PHE B CA 1
ATOM 1717 C C . PHE B 1 32 ? 8.648 -7.516 -11.602 1 78.44 32 PHE B C 1
ATOM 1719 O O . PHE B 1 32 ? 7.848 -6.582 -11.539 1 78.44 32 PHE B O 1
ATOM 1726 N N . THR B 1 33 ? 9.586 -7.613 -12.438 1 70.81 33 THR B N 1
ATOM 1727 C CA . THR B 1 33 ? 9.836 -6.48 -13.328 1 70.81 33 THR B CA 1
ATOM 1728 C C . THR B 1 33 ? 8.602 -6.18 -14.18 1 70.81 33 THR B C 1
ATOM 1730 O O . THR B 1 33 ? 8.297 -5.016 -14.453 1 70.81 33 THR B O 1
ATOM 1733 N N . GLU B 1 34 ? 7.859 -7.113 -14.422 1 67.75 34 GLU B N 1
ATOM 1734 C CA . GLU B 1 34 ? 6.695 -6.922 -15.281 1 67.75 34 GLU B CA 1
ATOM 1735 C C . GLU B 1 34 ? 5.5 -6.406 -14.492 1 67.75 34 GLU B C 1
ATOM 1737 O O . GLU B 1 34 ? 4.633 -5.719 -15.031 1 67.75 34 GLU B O 1
ATOM 1742 N N . ASN B 1 35 ? 5.52 -6.559 -13.227 1 67.94 35 ASN B N 1
ATOM 1743 C CA . ASN B 1 35 ? 4.277 -6.32 -12.5 1 67.94 35 ASN B CA 1
ATOM 1744 C C . ASN B 1 35 ? 4.512 -5.504 -11.234 1 67.94 35 ASN B C 1
ATOM 1746 O O . ASN B 1 35 ? 3.693 -5.527 -10.312 1 67.94 35 ASN B O 1
ATOM 1750 N N . SER B 1 36 ? 5.547 -4.719 -11.25 1 78.06 36 SER B N 1
ATOM 1751 C CA . SER B 1 36 ? 5.875 -4.148 -9.945 1 78.06 36 SER B CA 1
ATOM 1752 C C . SER B 1 36 ? 6.219 -2.666 -10.062 1 78.06 36 SER B C 1
ATOM 1754 O O . SER B 1 36 ? 7.074 -2.162 -9.328 1 78.06 36 SER B O 1
ATOM 1756 N N . GLU B 1 37 ? 5.535 -2.039 -10.961 1 86.5 37 GLU B N 1
ATOM 1757 C CA . GLU B 1 37 ? 5.82 -0.61 -11.062 1 86.5 37 GLU B CA 1
ATOM 1758 C C . GLU B 1 37 ? 5.367 0.132 -9.812 1 86.5 37 GLU B C 1
ATOM 1760 O O . GLU B 1 37 ? 4.262 -0.091 -9.312 1 86.5 37 GLU B O 1
ATOM 1765 N N . LEU B 1 38 ? 6.312 0.881 -9.336 1 93.75 38 LEU B N 1
ATOM 1766 C CA . LEU B 1 38 ? 6.051 1.746 -8.195 1 93.75 38 LEU B CA 1
ATOM 1767 C C . LEU B 1 38 ? 5.695 3.156 -8.648 1 93.75 38 LEU B C 1
ATOM 1769 O O . LEU B 1 38 ? 6.473 3.803 -9.352 1 93.75 38 LEU B O 1
ATOM 1773 N N . CYS B 1 39 ? 4.473 3.584 -8.305 1 96.44 39 CYS B N 1
ATOM 1774 C CA . CYS B 1 39 ? 3.998 4.887 -8.758 1 96.44 39 CYS B CA 1
ATOM 1775 C C . CYS B 1 39 ? 3.367 5.668 -7.613 1 96.44 39 CYS B C 1
ATOM 1777 O O . CYS B 1 39 ? 3.133 5.117 -6.535 1 96.44 39 CYS B O 1
ATOM 1779 N N . LEU B 1 40 ? 3.012 6.949 -7.859 1 96.94 40 LEU B N 1
ATOM 1780 C CA . LEU B 1 40 ? 2.545 7.848 -6.809 1 96.94 40 LEU B CA 1
ATOM 1781 C C . LEU B 1 40 ? 1.025 7.797 -6.688 1 96.94 40 LEU B C 1
ATOM 1783 O O . LEU B 1 40 ? 0.452 8.391 -5.77 1 96.94 40 LEU B O 1
ATOM 1787 N N . ASP B 1 41 ? 0.329 7.148 -7.555 1 92.69 41 ASP B N 1
ATOM 1788 C CA . ASP B 1 41 ? -1.127 7.047 -7.566 1 92.69 41 ASP B CA 1
ATOM 1789 C C . ASP B 1 41 ? -1.771 8.398 -7.875 1 92.69 41 ASP B C 1
ATOM 1791 O O . ASP B 1 41 ? -2.738 8.797 -7.223 1 92.69 41 ASP B O 1
ATOM 1795 N N . GLU B 1 42 ? -1.205 9.109 -8.789 1 95.94 42 GLU B N 1
ATOM 1796 C CA . GLU B 1 42 ? -1.748 10.352 -9.312 1 95.94 42 GLU B CA 1
ATOM 1797 C C . GLU B 1 42 ? -2.25 10.172 -10.742 1 95.94 42 GLU B C 1
ATOM 1799 O O . GLU B 1 42 ? -1.465 10.219 -11.695 1 95.94 42 GLU B O 1
ATOM 1804 N N . HIS B 1 43 ? -3.645 10.117 -10.977 1 93.5 43 HIS B N 1
ATOM 1805 C CA . HIS B 1 43 ? -4.125 9.602 -12.25 1 93.5 43 HIS B CA 1
ATOM 1806 C C . HIS B 1 43 ? -4.867 10.68 -13.039 1 93.5 43 HIS B C 1
ATOM 1808 O O . HIS B 1 43 ? -5.176 10.492 -14.219 1 93.5 43 HIS B O 1
ATOM 1814 N N . LYS B 1 44 ? -5.109 11.75 -12.445 1 94.38 44 LYS B N 1
ATOM 1815 C CA . LYS B 1 44 ? -5.984 12.703 -13.125 1 94.38 44 LYS B CA 1
ATOM 1816 C C . LYS B 1 44 ? -5.488 14.133 -12.93 1 94.38 44 LYS B C 1
ATOM 1818 O O . LYS B 1 44 ? -5.141 14.531 -11.82 1 94.38 44 LYS B O 1
ATOM 1823 N N . TRP B 1 45 ? -5.641 14.812 -14.078 1 96.38 45 TRP B N 1
ATOM 1824 C CA . TRP B 1 45 ? -5.293 16.234 -14.109 1 96.38 45 TRP B CA 1
ATOM 1825 C C . TRP B 1 45 ? -6.242 17 -15.016 1 96.38 45 TRP B C 1
ATOM 1827 O O . TRP B 1 45 ? -6.727 16.469 -16.016 1 96.38 45 TRP B O 1
ATOM 1837 N N . PRO B 1 46 ? -6.555 18.219 -14.742 1 96.88 46 PRO B N 1
ATOM 1838 C CA . PRO B 1 46 ? -6.059 19.031 -13.641 1 96.88 46 PRO B CA 1
ATOM 1839 C C . PRO B 1 46 ? -6.68 18.656 -12.297 1 96.88 46 PRO B C 1
ATOM 1841 O O . PRO B 1 46 ? -7.699 17.953 -12.258 1 96.88 46 PRO B O 1
ATOM 1844 N N . GLN B 1 47 ? -5.934 18.984 -11.242 1 96.38 47 GLN B N 1
ATOM 1845 C CA . GLN B 1 47 ? -6.465 18.859 -9.883 1 96.38 47 GLN B CA 1
ATOM 1846 C C . GLN B 1 47 ? -6.75 20.234 -9.281 1 96.38 47 GLN B C 1
ATOM 1848 O O . GLN B 1 47 ? -6.18 21.234 -9.711 1 96.38 47 GLN B O 1
ATOM 1853 N N . PHE B 1 48 ? -7.691 20.234 -8.219 1 94.94 48 PHE B N 1
ATOM 1854 C CA . PHE B 1 48 ? -8.109 21.484 -7.602 1 94.94 48 PHE B CA 1
ATOM 1855 C C . PHE B 1 48 ? -7.988 21.406 -6.082 1 94.94 48 PHE B C 1
ATOM 1857 O O . PHE B 1 48 ? -8.297 20.375 -5.48 1 94.94 48 PHE B O 1
ATOM 1864 N N . SER B 1 49 ? -7.43 22.438 -5.527 1 93.31 49 SER B N 1
ATOM 1865 C CA . SER B 1 49 ? -7.441 22.562 -4.074 1 93.31 49 SER B CA 1
ATOM 1866 C C . SER B 1 49 ? -8.227 23.797 -3.629 1 93.31 49 SER B C 1
ATOM 1868 O O . SER B 1 49 ? -8.391 24.75 -4.395 1 93.31 49 SER B O 1
ATOM 1870 N N . SER B 1 50 ? -8.883 23.688 -2.455 1 92.19 50 SER B N 1
ATOM 1871 C CA . SER B 1 50 ? -9.594 24.781 -1.809 1 92.19 50 SER B CA 1
ATOM 1872 C C . SER B 1 50 ? -9.281 24.844 -0.317 1 92.19 50 SER B C 1
ATOM 1874 O O . SER B 1 50 ? -8.43 24.094 0.174 1 92.19 50 SER B O 1
ATOM 1876 N N . SER B 1 51 ? -9.938 25.781 0.351 1 86.81 51 SER B N 1
ATOM 1877 C CA . SER B 1 51 ? -9.758 25.906 1.794 1 86.81 51 SER B CA 1
ATOM 1878 C C . SER B 1 51 ? -10.281 24.672 2.523 1 86.81 51 SER B C 1
ATOM 1880 O O . SER B 1 51 ? -9.922 24.438 3.68 1 86.81 51 SER B O 1
ATOM 1882 N N . GLN B 1 52 ? -11.07 23.859 1.855 1 86.44 52 GLN B N 1
ATOM 1883 C CA . GLN B 1 52 ? -11.672 22.688 2.473 1 86.44 52 GLN B CA 1
ATOM 1884 C C . GLN B 1 52 ? -10.852 21.438 2.166 1 86.44 52 GLN B C 1
ATOM 1886 O O . GLN B 1 52 ? -11.133 20.359 2.701 1 86.44 52 GLN B O 1
ATOM 1891 N N . SER B 1 53 ? -9.805 21.656 1.336 1 88.06 53 SER B N 1
ATOM 1892 C CA . SER B 1 53 ? -9.008 20.5 0.953 1 88.06 53 SER B CA 1
ATOM 1893 C C . SER B 1 53 ? -8.195 19.969 2.131 1 88.06 53 SER B C 1
ATOM 1895 O O . SER B 1 53 ? -7.711 20.75 2.953 1 88.06 53 SER B O 1
ATOM 1897 N N . GLU B 1 54 ? -8.023 18.609 2.102 1 84.62 54 GLU B N 1
ATOM 1898 C CA . GLU B 1 54 ? -7.23 18 3.16 1 84.62 54 GLU B CA 1
ATOM 1899 C C . GLU B 1 54 ? -5.762 18.391 3.051 1 84.62 54 GLU B C 1
ATOM 1901 O O . GLU B 1 54 ? -5.191 18.391 1.958 1 84.62 54 GLU B O 1
ATOM 1906 N N . PRO B 1 55 ? -5.191 18.625 4.191 1 87.62 55 PRO B N 1
ATOM 1907 C CA . PRO B 1 55 ? -3.809 19.109 4.191 1 87.62 55 PRO B CA 1
ATOM 1908 C C . PRO B 1 55 ? -2.838 18.125 3.555 1 87.62 55 PRO B C 1
ATOM 1910 O O . PRO B 1 55 ? -1.862 18.531 2.92 1 87.62 55 PRO B O 1
ATOM 1913 N N . TRP B 1 56 ? -3.08 16.812 3.762 1 89.19 56 TRP B N 1
ATOM 1914 C CA . TRP B 1 56 ? -2.154 15.859 3.16 1 89.19 56 TRP B CA 1
ATOM 1915 C C . TRP B 1 56 ? -2.188 15.945 1.639 1 89.19 56 TRP B C 1
ATOM 1917 O O . TRP B 1 56 ? -1.159 15.789 0.978 1 89.19 56 TRP B O 1
ATOM 1927 N N . MET B 1 57 ? -3.262 16.219 1.083 1 90.62 57 MET B N 1
ATOM 1928 C CA . MET B 1 57 ? -3.381 16.391 -0.363 1 90.62 57 MET B CA 1
ATOM 1929 C C . MET B 1 57 ? -2.607 17.609 -0.834 1 90.62 57 MET B C 1
ATOM 1931 O O . MET B 1 57 ? -1.931 17.562 -1.863 1 90.62 57 MET B O 1
ATOM 1935 N N . ILE B 1 58 ? -2.744 18.703 -0.085 1 92.06 58 ILE B N 1
ATOM 1936 C CA . ILE B 1 58 ? -2.023 19.938 -0.409 1 92.06 58 ILE B CA 1
ATOM 1937 C C . ILE B 1 58 ? -0.52 19.688 -0.339 1 92.06 58 ILE B C 1
ATOM 1939 O O . ILE B 1 58 ? 0.237 20.172 -1.183 1 92.06 58 ILE B O 1
ATOM 1943 N N . SER B 1 59 ? -0.118 18.875 0.688 1 93.31 59 SER B N 1
ATOM 1944 C CA . SER B 1 59 ? 1.287 18.5 0.821 1 93.31 59 SER B CA 1
ATOM 1945 C C . SER B 1 59 ? 1.781 17.766 -0.415 1 93.31 59 SER B C 1
ATOM 1947 O O . SER B 1 59 ? 2.877 18.031 -0.912 1 93.31 59 SER B O 1
ATOM 1949 N N . ARG B 1 60 ? 1.038 16.938 -0.953 1 96.62 60 ARG B N 1
ATOM 1950 C CA . ARG B 1 60 ? 1.399 16.156 -2.141 1 96.62 60 ARG B CA 1
ATOM 1951 C C . ARG B 1 60 ? 1.481 17.062 -3.369 1 96.62 60 ARG B C 1
ATOM 1953 O O . ARG B 1 60 ? 2.443 16.984 -4.137 1 96.62 60 ARG B O 1
ATOM 1960 N N . LEU B 1 61 ? 0.509 17.938 -3.49 1 97.06 61 LEU B N 1
ATOM 1961 C CA . LEU B 1 61 ? 0.516 18.875 -4.617 1 97.06 61 LEU B CA 1
ATOM 1962 C C . LEU B 1 61 ? 1.729 19.797 -4.551 1 97.06 61 LEU B C 1
ATOM 1964 O O . LEU B 1 61 ? 2.395 20.016 -5.562 1 97.06 61 LEU B O 1
ATOM 1968 N N . ASN B 1 62 ? 2.068 20.266 -3.379 1 95.25 62 ASN B N 1
ATOM 1969 C CA . ASN B 1 62 ? 3.24 21.109 -3.203 1 95.25 62 ASN B CA 1
ATOM 1970 C C . ASN B 1 62 ? 4.531 20.359 -3.52 1 95.25 62 ASN B C 1
ATOM 1972 O O . ASN B 1 62 ? 5.461 20.938 -4.094 1 95.25 62 ASN B O 1
ATOM 1976 N N . ALA B 1 63 ? 4.59 19.125 -3.109 1 97.88 63 ALA B N 1
ATOM 1977 C CA . ALA B 1 63 ? 5.766 18.312 -3.402 1 97.88 63 ALA B CA 1
ATOM 1978 C C . ALA B 1 63 ? 5.957 18.156 -4.906 1 97.88 63 ALA B C 1
ATOM 1980 O O . ALA B 1 63 ? 7.066 18.297 -5.418 1 97.88 63 ALA B O 1
ATOM 1981 N N . LEU B 1 64 ? 4.895 17.875 -5.586 1 98.69 64 LEU B N 1
ATOM 1982 C CA . LEU B 1 64 ? 4.969 17.719 -7.035 1 98.69 64 LEU B CA 1
ATOM 1983 C C . LEU B 1 64 ? 5.379 19.047 -7.691 1 98.69 64 LEU B C 1
ATOM 1985 O O . LEU B 1 64 ? 6.133 19.047 -8.672 1 98.69 64 LEU B O 1
ATOM 1989 N N . ALA B 1 65 ? 4.879 20.172 -7.188 1 98.12 65 ALA B N 1
ATOM 1990 C CA . ALA B 1 65 ? 5.262 21.484 -7.711 1 98.12 65 ALA B CA 1
ATOM 1991 C C . ALA B 1 65 ? 6.746 21.75 -7.48 1 98.12 65 ALA B C 1
ATOM 1993 O O . ALA B 1 65 ? 7.422 22.297 -8.352 1 98.12 65 ALA B O 1
ATOM 1994 N N . SER B 1 66 ? 7.203 21.328 -6.379 1 97.56 66 SER B N 1
ATOM 1995 C CA . SER B 1 66 ? 8.578 21.625 -6 1 97.56 66 SER B CA 1
ATOM 1996 C C . SER B 1 66 ? 9.57 20.953 -6.934 1 97.56 66 SER B C 1
ATOM 1998 O O . SER B 1 66 ? 10.688 21.438 -7.129 1 97.56 66 SER B O 1
ATOM 2000 N N . VAL B 1 67 ? 9.219 19.812 -7.523 1 98.38 67 VAL B N 1
ATOM 2001 C CA . VAL B 1 67 ? 10.133 19.141 -8.438 1 98.38 67 VAL B CA 1
ATOM 2002 C C . VAL B 1 67 ? 9.781 19.5 -9.875 1 98.38 67 VAL B C 1
ATOM 2004 O O . VAL B 1 67 ? 10.32 18.922 -10.82 1 98.38 67 VAL B O 1
ATOM 2007 N N . GLY B 1 68 ? 8.781 20.344 -10.039 1 98.56 68 GLY B N 1
ATOM 2008 C CA . GLY B 1 68 ? 8.5 20.953 -11.32 1 98.56 68 GLY B CA 1
ATOM 2009 C C . GLY B 1 68 ? 7.488 20.172 -12.148 1 98.56 68 GLY B C 1
ATOM 2010 O O . GLY B 1 68 ? 7.363 20.391 -13.352 1 98.56 68 GLY B O 1
ATOM 2011 N N . PHE B 1 69 ? 6.762 19.281 -11.578 1 98.81 69 PHE B N 1
ATOM 2012 C CA . PHE B 1 69 ? 5.883 18.406 -12.344 1 98.81 69 PHE B CA 1
ATOM 2013 C C . PHE B 1 69 ? 4.539 19.078 -12.602 1 98.81 69 PHE B C 1
ATOM 2015 O O . PHE B 1 69 ? 3.834 18.734 -13.547 1 98.81 69 PHE B O 1
ATOM 2022 N N . ILE B 1 70 ? 4.23 20 -11.688 1 98.75 70 ILE B N 1
ATOM 2023 C CA . ILE B 1 70 ? 2.955 20.688 -11.859 1 98.75 70 ILE B CA 1
ATOM 2024 C C . ILE B 1 70 ? 3.127 22.188 -11.57 1 98.75 70 ILE B C 1
ATOM 2026 O O . ILE B 1 70 ? 4.113 22.594 -10.953 1 98.75 70 ILE B O 1
ATOM 2030 N N . SER B 1 71 ? 2.205 22.984 -12.055 1 98.44 71 SER B N 1
ATOM 2031 C CA . SER B 1 71 ? 2.125 24.406 -11.797 1 98.44 71 SER B CA 1
ATOM 2032 C C . SER B 1 71 ? 0.761 24.797 -11.234 1 98.44 71 SER B C 1
ATOM 2034 O O . SER B 1 71 ? -0.246 24.156 -11.539 1 98.44 71 SER B O 1
ATOM 2036 N N . ALA B 1 72 ? 0.802 25.812 -10.438 1 96.56 72 ALA B N 1
ATOM 2037 C CA . ALA B 1 72 ? -0.406 26.281 -9.758 1 96.56 72 ALA B CA 1
ATOM 2038 C C . ALA B 1 72 ? -0.924 27.578 -10.383 1 96.56 72 ALA B C 1
ATOM 2040 O O . ALA B 1 72 ? -0.139 28.453 -10.742 1 96.56 72 ALA B O 1
ATOM 2041 N N . THR B 1 73 ? -2.211 27.641 -10.547 1 96.31 73 THR B N 1
ATOM 2042 C CA . THR B 1 73 ? -2.896 28.859 -10.93 1 96.31 73 THR B CA 1
ATOM 2043 C C . THR B 1 73 ? -3.984 29.219 -9.914 1 96.31 73 THR B C 1
ATOM 2045 O O . THR B 1 73 ? -4.855 28.391 -9.625 1 96.31 73 THR B O 1
ATOM 2048 N N . ILE B 1 74 ? -3.914 30.438 -9.438 1 93.31 74 ILE B N 1
ATOM 2049 C CA . ILE B 1 74 ? -4.906 30.875 -8.461 1 93.31 74 ILE B CA 1
ATOM 2050 C C . ILE B 1 74 ? -6.223 31.188 -9.172 1 93.31 74 ILE B C 1
ATOM 2052 O O . ILE B 1 74 ? -6.242 31.922 -10.164 1 93.31 74 ILE B O 1
ATOM 2056 N N . GLU B 1 75 ? -7.281 30.578 -8.609 1 92.38 75 GLU B N 1
ATOM 2057 C CA . GLU B 1 75 ? -8.641 30.828 -9.078 1 92.38 75 GLU B CA 1
ATOM 2058 C C . GLU B 1 75 ? -9.5 31.438 -7.984 1 92.38 75 GLU B C 1
ATOM 2060 O O . GLU B 1 75 ? -9.062 31.562 -6.836 1 92.38 75 GLU B O 1
ATOM 2065 N N . SER B 1 76 ? -10.672 31.906 -8.312 1 89.81 76 SER B N 1
ATOM 2066 C CA . SER B 1 76 ? -11.57 32.562 -7.367 1 89.81 76 SER B CA 1
ATOM 2067 C C . SER B 1 76 ? -11.883 31.641 -6.191 1 89.81 76 SER B C 1
ATOM 2069 O O . SER B 1 76 ? -11.977 32.094 -5.047 1 89.81 76 SER B O 1
ATOM 2071 N N . SER B 1 77 ? -11.969 30.328 -6.434 1 91 77 SER B N 1
ATOM 2072 C CA . SER B 1 77 ? -12.461 29.391 -5.426 1 91 77 SER B CA 1
ATOM 2073 C C . SER B 1 77 ? -11.328 28.531 -4.863 1 91 77 SER B C 1
ATOM 2075 O O . SER B 1 77 ? -11.555 27.688 -3.996 1 91 77 SER B O 1
ATOM 2077 N N . GLY B 1 78 ? -10.125 28.812 -5.367 1 94.19 78 GLY B N 1
ATOM 2078 C CA . GLY B 1 78 ? -9.008 28 -4.914 1 94.19 78 GLY B CA 1
ATOM 2079 C C . GLY B 1 78 ? -7.836 28 -5.879 1 94.19 78 GLY B C 1
ATOM 2080 O O . GLY B 1 78 ? -7.477 29.047 -6.426 1 94.19 78 GLY B O 1
ATOM 2081 N N . VAL B 1 79 ? -7.168 26.875 -5.883 1 96.06 79 VAL B N 1
ATOM 2082 C CA . VAL B 1 79 ? -5.98 26.766 -6.73 1 96.06 79 VAL B CA 1
ATOM 2083 C C . VAL B 1 79 ? -6.145 25.594 -7.699 1 96.06 79 VAL B C 1
ATOM 2085 O O . VAL B 1 79 ? -6.57 24.516 -7.309 1 96.06 79 VAL B O 1
ATOM 2088 N N . GLU B 1 80 ? -5.938 25.844 -8.961 1 97.19 80 GLU B N 1
ATOM 2089 C CA . GLU B 1 80 ? -5.879 24.797 -9.984 1 97.19 80 GLU B CA 1
ATOM 2090 C C . GLU B 1 80 ? -4.438 24.375 -10.266 1 97.19 80 GLU B C 1
ATOM 2092 O O . GLU B 1 80 ? -3.559 25.234 -10.414 1 97.19 80 GLU B O 1
ATOM 2097 N N . TYR B 1 81 ? -4.207 23.078 -10.352 1 98.06 81 TYR B N 1
ATOM 2098 C CA . TYR B 1 81 ? -2.898 22.516 -10.672 1 98.06 81 TYR B CA 1
ATOM 2099 C C . TYR B 1 81 ? -2.924 21.797 -12.008 1 98.06 81 TYR B C 1
ATOM 2101 O O . TYR B 1 81 ? -3.809 20.969 -12.266 1 98.06 81 TYR B O 1
ATOM 2109 N N . GLN B 1 82 ? -1.909 22.141 -12.828 1 98.44 82 GLN B N 1
ATOM 2110 C CA . GLN B 1 82 ? -1.779 21.516 -14.141 1 98.44 82 GLN B CA 1
ATOM 2111 C C . GLN B 1 82 ? -0.38 20.938 -14.336 1 98.44 82 GLN B C 1
ATOM 2113 O O . GLN B 1 82 ? 0.593 21.453 -13.781 1 98.44 82 GLN B O 1
ATOM 2118 N N . LEU B 1 83 ? -0.391 19.875 -15.164 1 98.69 83 LEU B N 1
ATOM 2119 C CA . LEU B 1 83 ? 0.913 19.312 -15.516 1 98.69 83 LEU B CA 1
ATOM 2120 C C . LEU B 1 83 ? 1.746 20.344 -16.281 1 98.69 83 LEU B C 1
ATOM 2122 O O . LEU B 1 83 ? 1.224 21.047 -17.141 1 98.69 83 LEU B O 1
ATOM 2126 N N . THR B 1 84 ? 2.99 20.453 -15.945 1 98.81 84 THR B N 1
ATOM 2127 C CA . THR B 1 84 ? 3.955 21.109 -16.828 1 98.81 84 THR B CA 1
ATOM 2128 C C . THR B 1 84 ? 4.391 20.172 -17.953 1 98.81 84 THR B C 1
ATOM 2130 O O . THR B 1 84 ? 3.977 19.016 -17.984 1 98.81 84 THR B O 1
ATOM 2133 N N . ASP B 1 85 ? 5.289 20.688 -18.828 1 98.56 85 ASP B N 1
ATOM 2134 C CA . ASP B 1 85 ? 5.848 19.812 -19.859 1 98.56 85 ASP B CA 1
ATOM 2135 C C . ASP B 1 85 ? 6.691 18.703 -19.234 1 98.56 85 ASP B C 1
ATOM 2137 O O . ASP B 1 85 ? 6.586 17.531 -19.625 1 98.56 85 ASP B O 1
ATOM 2141 N N . LYS B 1 86 ? 7.449 19.062 -18.25 1 98.44 86 LYS B N 1
ATOM 2142 C CA . LYS B 1 86 ? 8.258 18.078 -17.531 1 98.44 86 LYS B CA 1
ATOM 2143 C C . LYS B 1 86 ? 7.383 17.031 -16.844 1 98.44 86 LYS B C 1
ATOM 2145 O O . LYS B 1 86 ? 7.684 15.836 -16.906 1 98.44 86 LYS B O 1
ATOM 2150 N N . GLY B 1 87 ? 6.355 17.5 -16.188 1 98.69 87 GLY B N 1
ATOM 2151 C CA . GLY B 1 87 ? 5.418 16.594 -15.531 1 98.69 87 GLY B CA 1
ATOM 2152 C C . GLY B 1 87 ? 4.711 15.664 -16.5 1 98.69 87 GLY B C 1
ATOM 2153 O O . GLY B 1 87 ? 4.52 14.484 -16.219 1 98.69 87 GLY B O 1
ATOM 2154 N N . LYS B 1 88 ? 4.277 16.203 -17.609 1 98.38 88 LYS B N 1
ATOM 2155 C CA . LYS B 1 88 ? 3.604 15.414 -18.625 1 98.38 88 LYS B CA 1
ATOM 2156 C C . LYS B 1 88 ? 4.5 14.281 -19.125 1 98.38 88 LYS B C 1
ATOM 2158 O O . LYS B 1 88 ? 4.043 13.148 -19.281 1 98.38 88 LYS B O 1
ATOM 2163 N N . ASP B 1 89 ? 5.742 14.555 -19.359 1 97.62 89 ASP B N 1
ATOM 2164 C CA . ASP B 1 89 ? 6.695 13.555 -19.812 1 97.62 89 ASP B CA 1
ATOM 2165 C C . ASP B 1 89 ? 6.812 12.406 -18.812 1 97.62 89 ASP B C 1
ATOM 2167 O O . ASP B 1 89 ? 6.863 11.234 -19.188 1 97.62 89 ASP B O 1
ATOM 2171 N N . ALA B 1 90 ? 6.82 12.75 -17.547 1 97.06 90 ALA B N 1
ATOM 2172 C CA . ALA B 1 90 ? 6.988 11.766 -16.484 1 97.06 90 ALA B CA 1
ATOM 2173 C C . ALA B 1 90 ? 5.691 10.992 -16.25 1 97.06 90 ALA B C 1
ATOM 2175 O O . ALA B 1 90 ? 5.723 9.844 -15.805 1 97.06 90 ALA B O 1
ATOM 2176 N N . TRP B 1 91 ? 4.527 11.562 -16.594 1 97.62 91 TRP B N 1
ATOM 2177 C CA . TRP B 1 91 ? 3.209 11.07 -16.219 1 97.62 91 TRP B CA 1
ATOM 2178 C C . TRP B 1 91 ? 2.584 10.258 -17.359 1 97.62 91 TRP B C 1
ATOM 2180 O O . TRP B 1 91 ? 1.919 9.25 -17.109 1 97.62 91 TRP B O 1
ATOM 2190 N N . GLN B 1 92 ? 2.828 10.57 -18.594 1 94.75 92 GLN B N 1
ATOM 2191 C CA . GLN B 1 92 ? 2.012 10.18 -19.734 1 94.75 92 GLN B CA 1
ATOM 2192 C C . GLN B 1 92 ? 2.168 8.695 -20.047 1 94.75 92 GLN B C 1
ATOM 2194 O O . GLN B 1 92 ? 1.229 8.047 -20.516 1 94.75 92 GLN B O 1
ATOM 2199 N N . VAL B 1 93 ? 3.354 8.172 -19.766 1 91.25 93 VAL B N 1
ATOM 2200 C CA . VAL B 1 93 ? 3.596 6.777 -20.125 1 91.25 93 VAL B CA 1
ATOM 2201 C C . VAL B 1 93 ? 2.652 5.867 -19.344 1 91.25 93 VAL B C 1
ATOM 2203 O O . VAL B 1 93 ? 2.074 4.934 -19.906 1 91.25 93 VAL B O 1
ATOM 2206 N N . HIS B 1 94 ? 2.406 6.156 -18.109 1 91.56 94 HIS B N 1
ATOM 2207 C CA . HIS B 1 94 ? 1.629 5.273 -17.25 1 91.56 94 HIS B CA 1
ATOM 2208 C C . HIS B 1 94 ? 0.394 5.984 -16.703 1 91.56 94 HIS B C 1
ATOM 2210 O O . HIS B 1 94 ? -0.38 5.402 -15.938 1 91.56 94 HIS B O 1
ATOM 2216 N N . GLU B 1 95 ? 0.277 7.211 -17.109 1 94.94 95 GLU B N 1
ATOM 2217 C CA . GLU B 1 95 ? -0.762 8.047 -16.516 1 94.94 95 GLU B CA 1
ATOM 2218 C C . GLU B 1 95 ? -0.645 8.07 -14.992 1 94.94 95 GLU B C 1
ATOM 2220 O O . GLU B 1 95 ? -1.635 7.875 -14.281 1 94.94 95 GLU B O 1
ATOM 2225 N N . ASP B 1 96 ? 0.552 8.18 -14.617 1 96.44 96 ASP B N 1
ATOM 2226 C CA . ASP B 1 96 ? 1.001 8.273 -13.234 1 96.44 96 ASP B CA 1
ATOM 2227 C C . ASP B 1 96 ? 2.482 8.633 -13.156 1 96.44 96 ASP B C 1
ATOM 2229 O O . ASP B 1 96 ? 3.203 8.531 -14.148 1 96.44 96 ASP B O 1
ATOM 2233 N N . PHE B 1 97 ? 2.867 9.102 -12.039 1 98.19 97 PHE B N 1
ATOM 2234 C CA . PHE B 1 97 ? 4.293 9.305 -11.805 1 98.19 97 PHE B CA 1
ATOM 2235 C C . PHE B 1 97 ? 4.93 8.062 -11.203 1 98.19 97 PHE B C 1
ATOM 2237 O O . PHE B 1 97 ? 4.824 7.824 -10 1 98.19 97 PHE B O 1
ATOM 2244 N N . CYS B 1 98 ? 5.609 7.359 -12.062 1 96.94 98 CYS B N 1
ATOM 2245 C CA . CYS B 1 98 ? 6.215 6.113 -11.609 1 96.94 98 CYS B CA 1
ATOM 2246 C C . CYS B 1 98 ? 7.703 6.301 -11.336 1 96.94 98 CYS B C 1
ATOM 2248 O O . CYS B 1 98 ? 8.375 7.055 -12.039 1 96.94 98 CYS B O 1
ATOM 2250 N N . TYR B 1 99 ? 8.156 5.574 -10.258 1 96.94 99 TYR B N 1
ATOM 2251 C CA . TYR B 1 99 ? 9.508 5.879 -9.82 1 96.94 99 TYR B CA 1
ATOM 2252 C C . TYR B 1 99 ? 10.359 4.613 -9.758 1 96.94 99 TYR B C 1
ATOM 2254 O O . TYR B 1 99 ? 11.328 4.543 -9 1 96.94 99 TYR B O 1
ATOM 2262 N N . GLY B 1 100 ? 10.016 3.605 -10.43 1 93.81 100 GLY B N 1
ATOM 2263 C CA . GLY B 1 100 ? 10.828 2.41 -10.562 1 93.81 100 GLY B CA 1
ATOM 2264 C C . GLY B 1 100 ? 10.047 1.125 -10.383 1 93.81 100 GLY B C 1
ATOM 2265 O O . GLY B 1 100 ? 8.812 1.152 -10.289 1 93.81 100 GLY B O 1
ATOM 2266 N N . ALA B 1 101 ? 10.797 0.028 -10.461 1 91 101 ALA B N 1
ATOM 2267 C CA . ALA B 1 101 ? 10.234 -1.307 -10.266 1 91 101 ALA B CA 1
ATOM 2268 C C . ALA B 1 101 ? 11 -2.074 -9.195 1 91 101 ALA B C 1
ATOM 2270 O O . ALA B 1 101 ? 12.227 -1.975 -9.102 1 91 101 ALA B O 1
ATOM 2271 N N . LEU B 1 102 ? 10.148 -2.824 -8.391 1 90.25 102 LEU B N 1
ATOM 2272 C CA . LEU B 1 102 ? 10.789 -3.674 -7.391 1 90.25 102 LEU B CA 1
ATOM 2273 C C . LEU B 1 102 ? 11.664 -4.73 -8.055 1 90.25 102 LEU B C 1
ATOM 2275 O O . LEU B 1 102 ? 11.305 -5.277 -9.102 1 90.25 102 LEU B O 1
ATOM 2279 N N . ARG B 1 103 ? 12.828 -4.961 -7.484 1 91.5 103 ARG B N 1
ATOM 2280 C CA . ARG B 1 103 ? 13.695 -6.07 -7.871 1 91.5 103 ARG B CA 1
ATOM 2281 C C . ARG B 1 103 ? 14.156 -6.855 -6.648 1 91.5 103 ARG B C 1
ATOM 2283 O O . ARG B 1 103 ? 14.211 -6.316 -5.539 1 91.5 103 ARG B O 1
ATOM 2290 N N . ILE B 1 104 ? 14.461 -8.102 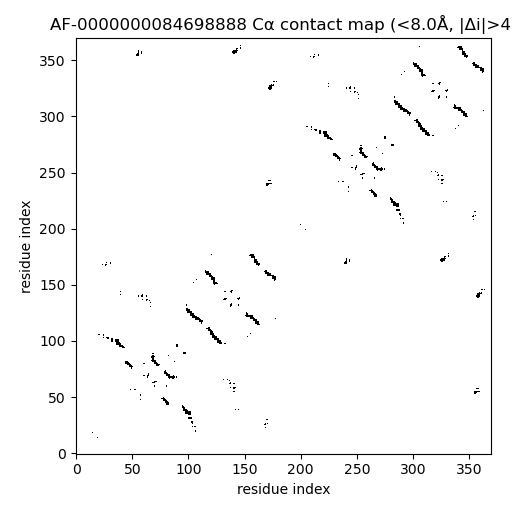-6.898 1 92.38 104 ILE B N 1
ATOM 2291 C CA . ILE B 1 104 ? 15.016 -8.93 -5.832 1 92.38 104 ILE B CA 1
ATOM 2292 C C . ILE B 1 104 ? 16.516 -8.672 -5.715 1 92.38 104 ILE B C 1
ATOM 2294 O O . ILE B 1 104 ? 17.266 -8.883 -6.672 1 92.38 104 ILE B O 1
ATOM 2298 N N . SER B 1 105 ? 16.984 -8.227 -4.609 1 93.88 105 SER B N 1
ATOM 2299 C CA . SER B 1 105 ? 18.422 -8.008 -4.371 1 93.88 105 SER B CA 1
ATOM 2300 C C . SER B 1 105 ? 19.109 -9.297 -3.949 1 93.88 105 SER B C 1
ATOM 2302 O O . SER B 1 105 ? 20.203 -9.609 -4.43 1 93.88 105 SER B O 1
ATOM 2304 N N . LYS B 1 106 ? 18.422 -9.977 -3.033 1 93.88 106 LYS B N 1
ATOM 2305 C CA . LYS B 1 106 ? 18.969 -11.211 -2.471 1 93.88 106 LYS B CA 1
ATOM 2306 C C . LYS B 1 106 ? 17.859 -12.07 -1.864 1 93.88 106 LYS B C 1
ATOM 2308 O O . LYS B 1 106 ? 17 -11.562 -1.149 1 93.88 106 LYS B O 1
ATOM 2313 N N . ILE B 1 107 ? 17.938 -13.344 -2.234 1 94.25 107 ILE B N 1
ATOM 2314 C CA . ILE B 1 107 ? 17.016 -14.266 -1.603 1 94.25 107 ILE B CA 1
ATOM 2315 C C . ILE B 1 107 ? 17.516 -14.648 -0.215 1 94.25 107 ILE B C 1
ATOM 2317 O O . ILE B 1 107 ? 18.656 -15.094 -0.068 1 94.25 107 ILE B O 1
ATOM 2321 N N . LYS B 1 108 ? 16.75 -14.43 0.733 1 94.69 108 LYS B N 1
ATOM 2322 C CA . LYS B 1 108 ? 17.078 -14.781 2.111 1 94.69 108 LYS B CA 1
ATOM 2323 C C . LYS B 1 108 ? 16.766 -16.25 2.4 1 94.69 108 LYS B C 1
ATOM 2325 O O . LYS B 1 108 ? 17.562 -16.938 3.035 1 94.69 108 LYS B O 1
ATOM 2330 N N . ALA B 1 109 ? 15.57 -16.688 2.037 1 94.62 109 ALA B N 1
ATOM 2331 C CA . ALA B 1 109 ? 15.133 -18.047 2.33 1 94.62 109 ALA B CA 1
ATOM 2332 C C . ALA B 1 109 ? 14.023 -18.484 1.377 1 94.62 109 ALA B C 1
ATOM 2334 O O . ALA B 1 109 ? 13.305 -17.656 0.824 1 94.62 109 ALA B O 1
ATOM 2335 N N . ILE B 1 110 ? 13.992 -19.766 1.149 1 94.06 110 ILE B N 1
ATOM 2336 C CA . ILE B 1 110 ? 12.891 -20.422 0.451 1 94.06 110 ILE B CA 1
ATOM 2337 C C . ILE B 1 110 ? 12.297 -21.516 1.336 1 94.06 110 ILE B C 1
ATOM 2339 O O . ILE B 1 110 ? 12.992 -22.453 1.718 1 94.06 110 ILE B O 1
ATOM 2343 N N . GLU B 1 111 ? 11.016 -21.344 1.653 1 94.31 111 GLU B N 1
ATOM 2344 C CA . GLU B 1 111 ? 10.375 -22.297 2.551 1 94.31 111 GLU B CA 1
ATOM 2345 C C . GLU B 1 111 ? 9.242 -23.047 1.846 1 94.31 111 GLU B C 1
ATOM 2347 O O . GLU B 1 111 ? 8.195 -22.453 1.548 1 94.31 111 GLU B O 1
ATOM 2352 N N . PRO B 1 112 ? 9.43 -24.328 1.674 1 93.31 112 PRO B N 1
ATOM 2353 C CA . PRO B 1 112 ? 8.344 -25.109 1.072 1 93.31 112 PRO B CA 1
ATOM 2354 C C . PRO B 1 112 ? 7.113 -25.203 1.972 1 93.31 112 PRO B C 1
ATOM 2356 O O . PRO B 1 112 ? 7.246 -25.391 3.186 1 93.31 112 PRO B O 1
ATOM 2359 N N . GLN B 1 113 ? 5.957 -24.984 1.442 1 92.56 113 GLN B N 1
ATOM 2360 C CA . GLN B 1 113 ? 4.691 -25.094 2.162 1 92.56 113 GLN B CA 1
ATOM 2361 C C . GLN B 1 113 ? 3.99 -26.406 1.851 1 92.56 113 GLN B C 1
ATOM 2363 O O . GLN B 1 113 ? 3.039 -26.797 2.535 1 92.56 113 GLN B O 1
ATOM 2368 N N . GLY B 1 114 ? 4.422 -27.078 0.797 1 89.06 114 GLY B N 1
ATOM 2369 C CA . GLY B 1 114 ? 3.766 -28.281 0.303 1 89.06 114 GLY B CA 1
ATOM 2370 C C . GLY B 1 114 ? 3.045 -28.062 -1.015 1 89.06 114 GLY B C 1
ATOM 2371 O O . GLY B 1 114 ? 2.814 -26.922 -1.425 1 89.06 114 GLY B O 1
ATOM 2372 N N . ASN B 1 115 ? 2.84 -29.109 -1.809 1 89.25 115 ASN B N 1
ATOM 2373 C CA . ASN B 1 115 ? 2.086 -29.109 -3.059 1 89.25 115 ASN B CA 1
ATOM 2374 C C . ASN B 1 115 ? 2.723 -28.203 -4.105 1 89.25 115 ASN B C 1
ATOM 2376 O O . ASN B 1 115 ? 2.02 -27.516 -4.852 1 89.25 115 ASN B O 1
ATOM 2380 N N . GLY B 1 116 ? 4.016 -28.094 -4.047 1 91.69 116 GLY B N 1
ATOM 2381 C CA . GLY B 1 116 ? 4.742 -27.328 -5.047 1 91.69 116 GLY B CA 1
ATOM 2382 C C . GLY B 1 116 ? 4.766 -25.844 -4.758 1 91.69 116 GLY B C 1
ATOM 2383 O O . GLY B 1 116 ? 5.16 -25.031 -5.609 1 91.69 116 GLY B O 1
ATOM 2384 N N . ILE B 1 117 ? 4.289 -25.516 -3.625 1 93.38 117 ILE B N 1
ATOM 2385 C CA . ILE B 1 117 ? 4.25 -24.109 -3.254 1 93.38 117 ILE B CA 1
ATOM 2386 C C . ILE B 1 117 ? 5.363 -23.797 -2.254 1 93.38 117 ILE B C 1
ATOM 2388 O O . ILE B 1 117 ? 5.613 -24.594 -1.338 1 93.38 117 ILE B O 1
ATOM 2392 N N . SER B 1 118 ? 6.059 -22.672 -2.535 1 93.94 118 SER B N 1
ATOM 2393 C CA . SER B 1 118 ? 7.082 -22.188 -1.611 1 93.94 118 SER B CA 1
ATOM 2394 C C . SER B 1 118 ? 6.895 -20.703 -1.303 1 93.94 118 SER B C 1
ATOM 2396 O O . SER B 1 118 ? 6.445 -19.938 -2.158 1 93.94 118 SER B O 1
ATOM 2398 N N . THR B 1 119 ? 7.191 -20.375 -0.12 1 94.44 119 THR B N 1
ATOM 2399 C CA . THR B 1 119 ? 7.348 -18.969 0.233 1 94.44 119 THR B CA 1
ATOM 2400 C C . THR B 1 119 ? 8.797 -18.516 0.062 1 94.44 119 THR B C 1
ATOM 2402 O O . THR B 1 119 ? 9.719 -19.172 0.565 1 94.44 119 THR B O 1
ATOM 2405 N N . VAL B 1 120 ? 8.945 -17.484 -0.688 1 94.25 120 VAL B N 1
ATOM 2406 C CA . VAL B 1 120 ? 10.273 -16.922 -0.916 1 94.25 120 VAL B CA 1
ATOM 2407 C C . VAL B 1 120 ? 10.43 -15.641 -0.114 1 94.25 120 VAL B C 1
ATOM 2409 O O . VAL B 1 120 ? 9.602 -14.734 -0.21 1 94.25 120 VAL B O 1
ATOM 2412 N N . TYR B 1 121 ? 11.453 -15.578 0.715 1 95.81 121 TYR B N 1
ATOM 2413 C CA . TYR B 1 121 ? 11.852 -14.391 1.46 1 95.81 121 TYR B CA 1
ATOM 2414 C C . TYR B 1 121 ? 13.055 -13.719 0.813 1 95.81 121 TYR B C 1
ATOM 2416 O O . TYR B 1 121 ? 14.039 -14.383 0.483 1 95.81 121 TYR B O 1
ATOM 2424 N N . PHE B 1 122 ? 12.945 -12.422 0.679 1 94.56 122 PHE B N 1
ATOM 2425 C CA . PHE B 1 122 ? 14.047 -11.773 -0.028 1 94.56 122 PHE B CA 1
ATOM 2426 C C . PHE B 1 122 ? 14.164 -10.312 0.367 1 94.56 122 PHE B C 1
ATOM 2428 O O . PHE B 1 122 ? 13.211 -9.727 0.885 1 94.56 122 PHE B O 1
ATOM 2435 N N . TYR B 1 123 ? 15.336 -9.766 0.19 1 96.19 123 TYR B N 1
ATOM 2436 C CA . TYR B 1 123 ? 15.57 -8.32 0.218 1 96.19 123 TYR B CA 1
ATOM 2437 C C . TYR B 1 123 ? 15.289 -7.699 -1.144 1 96.19 123 TYR B C 1
ATOM 2439 O O . TYR B 1 123 ? 15.43 -8.359 -2.176 1 96.19 123 TYR B O 1
ATOM 2447 N N . TYR B 1 124 ? 14.883 -6.457 -1.104 1 94.69 124 TYR B N 1
ATOM 2448 C CA . TYR B 1 124 ? 14.5 -5.859 -2.379 1 94.69 124 TYR B CA 1
ATOM 2449 C C . TYR B 1 124 ? 15.312 -4.602 -2.654 1 94.69 124 TYR B C 1
ATOM 2451 O O . TYR B 1 124 ? 15.891 -4.012 -1.735 1 94.69 124 TYR B O 1
ATOM 2459 N N . GLY B 1 125 ? 15.367 -4.34 -3.941 1 94.19 125 GLY B N 1
ATOM 2460 C CA . GLY B 1 125 ? 15.789 -3.049 -4.461 1 94.19 125 GLY B CA 1
ATOM 2461 C C . GLY B 1 125 ? 14.797 -2.455 -5.445 1 94.19 125 GLY B C 1
ATOM 2462 O O . GLY B 1 125 ? 13.719 -3.01 -5.664 1 94.19 125 GLY B O 1
ATOM 2463 N N . VAL B 1 126 ? 15.164 -1.235 -5.922 1 93.94 126 VAL B N 1
ATOM 2464 C CA . VAL B 1 126 ? 14.344 -0.592 -6.941 1 93.94 126 VAL B CA 1
ATOM 2465 C C . VAL B 1 126 ? 15.195 -0.28 -8.172 1 93.94 126 VAL B C 1
ATOM 2467 O O . VAL B 1 126 ? 16.281 0.293 -8.055 1 93.94 126 VAL B O 1
ATOM 2470 N N . THR B 1 127 ? 14.703 -0.756 -9.273 1 92.31 127 THR B N 1
ATOM 2471 C CA . THR B 1 127 ? 15.391 -0.469 -10.531 1 92.31 127 THR B CA 1
ATOM 2472 C C . THR B 1 127 ? 14.758 0.731 -11.227 1 92.31 127 THR B C 1
ATOM 2474 O O . THR B 1 127 ? 13.539 0.918 -11.18 1 92.31 127 THR B O 1
ATOM 2477 N N . GLY B 1 128 ? 15.648 1.565 -11.922 1 93.19 128 GLY B N 1
ATOM 2478 C CA . GLY B 1 128 ? 15.156 2.67 -12.727 1 93.19 128 GLY B CA 1
ATOM 2479 C C . GLY B 1 128 ? 14.617 3.82 -11.898 1 93.19 128 GLY B C 1
ATOM 2480 O O . GLY B 1 128 ? 13.641 4.465 -12.289 1 93.19 128 GLY B O 1
ATOM 2481 N N . MET B 1 129 ? 15.18 4.094 -10.789 1 95.81 129 MET B N 1
ATOM 2482 C CA . MET B 1 129 ? 14.688 5.16 -9.922 1 95.81 129 MET B CA 1
ATOM 2483 C C . MET B 1 129 ? 15.188 6.52 -10.391 1 95.81 129 MET B C 1
ATOM 2485 O O . MET B 1 129 ? 16.391 6.785 -10.367 1 95.81 129 MET B O 1
ATOM 2489 N N . PRO B 1 130 ? 14.242 7.348 -10.75 1 97.38 130 PRO B N 1
ATOM 2490 C CA . PRO B 1 130 ? 14.68 8.695 -11.133 1 97.38 130 PRO B CA 1
ATOM 2491 C C . PRO B 1 130 ? 15.086 9.547 -9.938 1 97.38 130 PRO B C 1
ATOM 2493 O O . PRO B 1 130 ? 14.664 9.281 -8.805 1 97.38 130 PRO B O 1
ATOM 2496 N N . ASP B 1 131 ? 15.789 10.633 -10.148 1 97.31 131 ASP B N 1
ATOM 2497 C CA . ASP B 1 131 ? 16.312 11.492 -9.094 1 97.31 131 ASP B CA 1
ATOM 2498 C C . ASP B 1 131 ? 15.188 12.133 -8.289 1 97.31 131 ASP B C 1
ATOM 2500 O O . ASP B 1 131 ? 15.305 12.32 -7.078 1 97.31 131 ASP B O 1
ATOM 2504 N N . TRP B 1 132 ? 14.156 12.469 -8.953 1 98.12 132 TRP B N 1
ATOM 2505 C CA . TRP B 1 132 ? 13.094 13.203 -8.281 1 98.12 132 TRP B CA 1
ATOM 2506 C C . TRP B 1 132 ? 12.484 12.375 -7.16 1 98.12 132 TRP B C 1
ATOM 2508 O O . TRP B 1 132 ? 11.914 12.922 -6.211 1 98.12 132 TRP B O 1
ATOM 2518 N N . ALA B 1 133 ? 12.562 11.031 -7.336 1 97.94 133 ALA B N 1
ATOM 2519 C CA . ALA B 1 133 ? 11.977 10.172 -6.309 1 97.94 133 ALA B CA 1
ATOM 2520 C C . ALA B 1 133 ? 12.758 10.273 -5 1 97.94 133 ALA B C 1
ATOM 2522 O O . ALA B 1 133 ? 12.258 9.898 -3.939 1 97.94 133 ALA B O 1
ATOM 2523 N N . ARG B 1 134 ? 13.938 10.805 -5.051 1 97.88 134 ARG B N 1
ATOM 2524 C CA . ARG B 1 134 ? 14.781 10.945 -3.869 1 97.88 134 ARG B CA 1
ATOM 2525 C C . ARG B 1 134 ? 14.641 12.344 -3.264 1 97.88 134 ARG B C 1
ATOM 2527 O O . ARG B 1 134 ? 15.219 12.625 -2.211 1 97.88 134 ARG B O 1
ATOM 2534 N N . ASP B 1 135 ? 13.875 13.141 -3.912 1 98.31 135 ASP B N 1
ATOM 2535 C CA . ASP B 1 135 ? 13.656 14.5 -3.42 1 98.31 135 ASP B CA 1
ATOM 2536 C C . ASP B 1 135 ? 13.023 14.484 -2.031 1 98.31 135 ASP B C 1
ATOM 2538 O O . ASP B 1 135 ? 12.094 13.719 -1.777 1 98.31 135 ASP B O 1
ATOM 2542 N N . LYS B 1 136 ? 13.516 15.375 -1.14 1 96.5 136 LYS B N 1
ATOM 2543 C CA . LYS B 1 136 ? 13.07 15.383 0.253 1 96.5 136 LYS B CA 1
ATOM 2544 C C . LYS B 1 136 ? 11.586 15.727 0.356 1 96.5 136 LYS B C 1
ATOM 2546 O O . LYS B 1 136 ? 10.883 15.195 1.218 1 96.5 136 LYS B O 1
ATOM 2551 N N . ASN B 1 137 ? 11.078 16.609 -0.489 1 97 137 ASN B N 1
ATOM 2552 C CA . ASN B 1 137 ? 9.672 16.984 -0.444 1 97 137 ASN B CA 1
ATOM 2553 C C . ASN B 1 137 ? 8.773 15.844 -0.917 1 97 137 ASN B C 1
ATOM 2555 O O . ASN B 1 137 ? 7.703 15.609 -0.349 1 97 137 ASN B O 1
ATOM 2559 N N . ILE B 1 138 ? 9.242 15.125 -1.997 1 98.31 138 ILE B N 1
ATOM 2560 C CA . ILE B 1 138 ? 8.492 13.969 -2.49 1 98.31 138 ILE B CA 1
ATOM 2561 C C . ILE B 1 138 ? 8.414 12.906 -1.403 1 98.31 138 ILE B C 1
ATOM 2563 O O . ILE B 1 138 ? 7.328 12.43 -1.062 1 98.31 138 ILE B O 1
ATOM 2567 N N . ARG B 1 139 ? 9.547 12.641 -0.786 1 96.81 139 ARG B N 1
ATOM 2568 C CA . ARG B 1 139 ? 9.617 11.586 0.217 1 96.81 139 ARG B CA 1
ATOM 2569 C C . ARG B 1 139 ? 8.805 11.953 1.457 1 96.81 139 ARG B C 1
ATOM 2571 O O . ARG B 1 139 ? 8.227 11.086 2.109 1 96.81 139 ARG B O 1
ATOM 2578 N N . TYR B 1 140 ? 8.719 13.203 1.757 1 93.44 140 TYR B N 1
ATOM 2579 C CA . TYR B 1 140 ? 7.941 13.641 2.912 1 93.44 140 TYR B CA 1
ATOM 2580 C C . TYR B 1 140 ? 6.445 13.531 2.637 1 93.44 140 TYR B C 1
ATOM 2582 O O . TYR B 1 140 ? 5.699 12.977 3.443 1 93.44 140 TYR B O 1
ATOM 2590 N N . ALA B 1 141 ? 5.969 14.023 1.545 1 95.5 141 ALA B N 1
ATOM 2591 C CA . ALA B 1 141 ? 4.543 14.102 1.237 1 95.5 141 ALA B CA 1
ATOM 2592 C C . ALA B 1 141 ? 3.992 12.727 0.849 1 95.5 141 ALA B C 1
ATOM 2594 O O . ALA B 1 141 ? 2.822 12.43 1.1 1 95.5 141 ALA B O 1
ATOM 2595 N N . TYR B 1 142 ? 4.895 11.953 0.233 1 96.75 142 TYR B N 1
ATOM 2596 C CA . TYR B 1 142 ? 4.555 10.586 -0.148 1 96.75 142 TYR B CA 1
ATOM 2597 C C . TYR B 1 142 ? 5.285 9.578 0.73 1 96.75 142 TYR B C 1
ATOM 2599 O O . TYR B 1 142 ? 6.277 8.984 0.305 1 96.75 142 TYR B O 1
ATOM 2607 N N . SER B 1 143 ? 4.688 9.336 1.893 1 94.31 143 SER B N 1
ATOM 2608 C CA . SER B 1 143 ? 5.371 8.547 2.91 1 94.31 143 SER B CA 1
ATOM 2609 C C . SER B 1 143 ? 5.598 7.113 2.436 1 94.31 143 SER B C 1
ATOM 2611 O O . SER B 1 143 ? 6.535 6.445 2.877 1 94.31 143 SER B O 1
ATOM 2613 N N . GLU B 1 144 ? 4.797 6.645 1.474 1 92.69 144 GLU B N 1
ATOM 2614 C CA . GLU B 1 144 ? 5 5.32 0.893 1 92.69 144 GLU B CA 1
ATOM 2615 C C . GLU B 1 144 ? 6.309 5.254 0.11 1 92.69 144 GLU B C 1
ATOM 2617 O O . GLU B 1 144 ? 6.961 4.211 0.066 1 92.69 144 GLU B O 1
ATOM 2622 N N . VAL B 1 145 ? 6.672 6.367 -0.542 1 96.56 145 VAL B N 1
ATOM 2623 C CA . VAL B 1 145 ? 7.941 6.434 -1.261 1 96.56 145 VAL B CA 1
ATOM 2624 C C . VAL B 1 145 ? 9.102 6.352 -0.271 1 96.56 145 VAL B C 1
ATOM 2626 O O . VAL B 1 145 ? 10.039 5.578 -0.472 1 96.56 145 VAL B O 1
ATOM 2629 N N . ASP B 1 146 ? 9.016 7.145 0.763 1 95.75 146 ASP B N 1
ATOM 2630 C CA . ASP B 1 146 ? 10.055 7.117 1.789 1 95.75 146 ASP B CA 1
ATOM 2631 C C . ASP B 1 146 ? 10.203 5.719 2.383 1 95.75 146 ASP B C 1
ATOM 2633 O O . ASP B 1 146 ? 11.328 5.254 2.609 1 95.75 146 ASP B O 1
ATOM 2637 N N . THR B 1 147 ? 9.102 5.078 2.648 1 93.5 147 THR B N 1
ATOM 2638 C CA . THR B 1 147 ? 9.094 3.734 3.217 1 93.5 147 THR B CA 1
ATOM 2639 C C . THR B 1 147 ? 9.805 2.754 2.289 1 93.5 147 THR B C 1
ATOM 2641 O O . THR B 1 147 ? 10.609 1.938 2.74 1 93.5 147 THR B O 1
ATOM 2644 N N . ILE B 1 148 ? 9.516 2.836 1.022 1 94.69 148 ILE B N 1
ATOM 2645 C CA . ILE B 1 148 ? 10.164 1.967 0.045 1 94.69 148 ILE B CA 1
ATOM 2646 C C . ILE B 1 148 ? 11.672 2.217 0.05 1 94.69 148 ILE B C 1
ATOM 2648 O O . ILE B 1 148 ? 12.461 1.274 0.1 1 94.69 148 ILE B O 1
ATOM 2652 N N . LEU B 1 149 ? 12.055 3.451 0.054 1 96.31 149 LEU B N 1
ATOM 2653 C CA . LEU B 1 149 ? 13.469 3.803 -0.037 1 96.31 149 LEU B CA 1
ATOM 2654 C C . LEU B 1 149 ? 14.219 3.371 1.219 1 96.31 149 LEU B C 1
ATOM 2656 O O . LEU B 1 149 ? 15.312 2.818 1.131 1 96.31 149 LEU B O 1
ATOM 2660 N N . ARG B 1 150 ? 13.672 3.535 2.311 1 94.5 150 ARG B N 1
ATOM 2661 C CA . ARG B 1 150 ? 14.32 3.203 3.574 1 94.5 150 ARG B CA 1
ATOM 2662 C C . ARG B 1 150 ? 14.43 1.692 3.752 1 94.5 150 ARG B C 1
ATOM 2664 O O . ARG B 1 150 ? 15.328 1.209 4.441 1 94.5 150 ARG B O 1
ATOM 2671 N N . GLY B 1 151 ? 13.555 0.981 3.225 1 94.81 151 GLY B N 1
ATOM 2672 C CA . GLY B 1 151 ? 13.531 -0.461 3.404 1 94.81 151 GLY B CA 1
ATOM 2673 C C . GLY B 1 151 ? 14.438 -1.2 2.443 1 94.81 151 GLY B C 1
ATOM 2674 O O . GLY B 1 151 ? 14.695 -2.395 2.613 1 94.81 151 GLY B O 1
ATOM 2675 N N . MET B 1 152 ? 15.008 -0.531 1.425 1 95.62 152 MET B N 1
ATOM 2676 C CA . MET B 1 152 ? 15.828 -1.177 0.409 1 95.62 152 MET B CA 1
ATOM 2677 C C . MET B 1 152 ? 17.016 -1.886 1.046 1 95.62 152 MET B C 1
ATOM 2679 O O . MET B 1 152 ? 17.75 -1.294 1.851 1 95.62 152 MET B O 1
ATOM 2683 N N . ASN B 1 153 ? 17.109 -3.178 0.688 1 96.19 153 ASN B N 1
ATOM 2684 C CA . ASN B 1 153 ? 18.203 -4.043 1.115 1 96.19 153 ASN B CA 1
ATOM 2685 C C . ASN B 1 153 ? 18.188 -4.258 2.625 1 96.19 153 ASN B C 1
ATOM 2687 O O . ASN B 1 153 ? 19.188 -4.656 3.209 1 96.19 153 ASN B O 1
ATOM 2691 N N . LYS B 1 154 ? 17.125 -3.949 3.312 1 94 154 LYS B N 1
ATOM 2692 C CA . LYS B 1 154 ? 17 -4.098 4.758 1 94 154 LYS B CA 1
ATOM 2693 C C . LYS B 1 154 ? 15.742 -4.879 5.121 1 94 154 LYS B C 1
ATOM 2695 O O . LYS B 1 154 ? 15.797 -5.82 5.914 1 94 154 LYS B O 1
ATOM 2700 N N . GLU B 1 155 ? 14.695 -4.457 4.59 1 93.31 155 GLU B N 1
ATOM 2701 C CA . GLU B 1 155 ? 13.422 -5.105 4.895 1 93.31 155 GLU B CA 1
ATOM 2702 C C . GLU B 1 155 ? 13.266 -6.414 4.121 1 93.31 155 GLU B C 1
ATOM 2704 O O . GLU B 1 155 ? 13.617 -6.488 2.939 1 93.31 155 GLU B O 1
ATOM 2709 N N . VAL B 1 156 ? 12.719 -7.426 4.758 1 94.81 156 VAL B N 1
ATOM 2710 C CA . VAL B 1 156 ? 12.469 -8.711 4.113 1 94.81 156 VAL B CA 1
ATOM 2711 C C . VAL B 1 156 ? 11.039 -8.742 3.576 1 94.81 156 VAL B C 1
ATOM 2713 O O . VAL B 1 156 ? 10.086 -8.453 4.305 1 94.81 156 VAL B O 1
ATOM 2716 N N . ILE B 1 157 ? 10.938 -9.062 2.32 1 94.06 157 ILE B N 1
ATOM 2717 C CA . ILE B 1 157 ? 9.664 -9.195 1.612 1 94.06 157 ILE B CA 1
ATOM 2718 C C . ILE B 1 157 ? 9.367 -10.672 1.356 1 94.06 157 ILE B C 1
ATOM 2720 O O . ILE B 1 157 ? 10.289 -11.484 1.234 1 94.06 157 ILE B O 1
ATOM 2724 N N . GLN B 1 158 ? 8.117 -10.969 1.302 1 93.94 158 GLN B N 1
ATOM 2725 C CA . GLN B 1 158 ? 7.766 -12.359 1.02 1 93.94 158 GLN B CA 1
ATOM 2726 C C . GLN B 1 158 ? 6.75 -12.445 -0.115 1 93.94 158 GLN B C 1
ATOM 2728 O O . GLN B 1 158 ? 5.898 -11.562 -0.264 1 93.94 158 GLN B O 1
ATOM 2733 N N . VAL B 1 159 ? 6.805 -13.547 -0.859 1 92.56 159 VAL B N 1
ATOM 2734 C CA . VAL B 1 159 ? 5.816 -13.922 -1.866 1 92.56 159 VAL B CA 1
ATOM 2735 C C . VAL B 1 159 ? 5.66 -15.438 -1.896 1 92.56 159 VAL B C 1
ATOM 2737 O O . VAL B 1 159 ? 6.602 -16.172 -1.579 1 92.56 159 VAL B O 1
ATOM 2740 N N . ASP B 1 160 ? 4.52 -15.875 -2.283 1 92.5 160 ASP B N 1
ATOM 2741 C CA . ASP B 1 160 ? 4.301 -17.281 -2.562 1 92.5 160 ASP B CA 1
ATOM 2742 C C . ASP B 1 160 ? 4.434 -17.578 -4.055 1 92.5 160 ASP B C 1
ATOM 2744 O O . ASP B 1 160 ? 3.947 -16.812 -4.891 1 92.5 160 ASP B O 1
ATOM 2748 N N . VAL B 1 161 ? 5.113 -18.734 -4.305 1 93.31 161 VAL B N 1
ATOM 2749 C CA . VAL B 1 161 ? 5.312 -19.125 -5.695 1 93.31 161 VAL B CA 1
ATOM 2750 C C . VAL B 1 161 ? 4.965 -20.594 -5.871 1 93.31 161 VAL B C 1
ATOM 2752 O O . VAL B 1 161 ? 5.113 -21.391 -4.938 1 93.31 161 VAL B O 1
ATOM 2755 N N . ARG B 1 162 ? 4.508 -20.891 -7.035 1 92.62 162 ARG B N 1
ATOM 2756 C CA . ARG B 1 162 ? 4.355 -22.281 -7.465 1 92.62 162 ARG B CA 1
ATOM 2757 C C . ARG B 1 162 ? 5.441 -22.656 -8.461 1 92.62 162 ARG B C 1
ATOM 2759 O O . ARG B 1 162 ? 5.703 -21.922 -9.422 1 92.62 162 ARG B O 1
ATOM 2766 N N . GLU B 1 163 ? 5.984 -23.734 -8.148 1 90.38 163 GLU B N 1
ATOM 2767 C CA . GLU B 1 163 ? 6.977 -24.281 -9.07 1 90.38 163 GLU B CA 1
ATOM 2768 C C . GLU B 1 163 ? 6.336 -25.266 -10.055 1 90.38 163 GLU B C 1
ATOM 2770 O O . GLU B 1 163 ? 5.777 -26.281 -9.648 1 90.38 163 GLU B O 1
ATOM 2775 N N . ASN B 1 164 ? 6.504 -24.922 -11.289 1 88.75 164 ASN B N 1
ATOM 2776 C CA . ASN B 1 164 ? 5.973 -25.812 -12.32 1 88.75 164 ASN B CA 1
ATOM 2777 C C . ASN B 1 164 ? 6.965 -26.906 -12.68 1 88.75 164 ASN B C 1
ATOM 2779 O O . ASN B 1 164 ? 8.164 -26.766 -12.453 1 88.75 164 ASN B O 1
ATOM 2783 N N . PRO B 1 165 ? 6.398 -27.938 -13.281 1 87.62 165 PRO B N 1
ATOM 2784 C CA . PRO B 1 165 ? 7.266 -29.062 -13.656 1 87.62 165 PRO B CA 1
ATOM 2785 C C . PRO B 1 165 ? 8.367 -28.656 -14.633 1 87.62 165 PRO B C 1
ATOM 2787 O O . PRO B 1 165 ? 9.445 -29.266 -14.641 1 87.62 165 PRO B O 1
ATOM 2790 N N . ASP B 1 166 ? 8.172 -27.641 -15.445 1 87.5 166 ASP B N 1
ATOM 2791 C CA . ASP B 1 166 ? 9.172 -27.219 -16.422 1 87.5 166 ASP B CA 1
ATOM 2792 C C . ASP B 1 166 ? 10.195 -26.281 -15.781 1 87.5 166 ASP B C 1
ATOM 2794 O O . ASP B 1 166 ? 11.07 -25.75 -16.469 1 87.5 166 ASP B O 1
ATOM 2798 N N . GLY B 1 167 ? 10.031 -26.031 -14.523 1 81.88 167 GLY B N 1
ATOM 2799 C CA . GLY B 1 167 ? 11.016 -25.219 -13.812 1 81.88 167 GLY B CA 1
ATOM 2800 C C . GLY B 1 167 ? 10.625 -23.766 -13.695 1 81.88 167 GLY B C 1
ATOM 2801 O O . GLY B 1 167 ? 11.281 -23 -12.992 1 81.88 167 GLY B O 1
ATOM 2802 N N . THR B 1 168 ? 9.516 -23.406 -14.375 1 87.56 168 THR B N 1
ATOM 2803 C CA . THR B 1 168 ? 9.094 -22.016 -14.289 1 87.56 168 THR B CA 1
ATOM 2804 C C . THR B 1 168 ? 8.344 -21.75 -12.984 1 87.56 168 THR B C 1
ATOM 2806 O O . THR B 1 168 ? 7.824 -22.688 -12.367 1 87.56 168 THR B O 1
ATOM 2809 N N . LEU B 1 169 ? 8.422 -20.516 -12.602 1 89.38 169 LEU B N 1
ATOM 2810 C CA . LEU B 1 169 ? 7.746 -20.125 -11.367 1 89.38 169 LEU B CA 1
ATOM 2811 C C . LEU B 1 169 ? 6.539 -19.234 -11.664 1 89.38 169 LEU B C 1
ATOM 2813 O O . LEU B 1 169 ? 6.539 -18.484 -12.641 1 89.38 169 LEU B O 1
ATOM 2817 N N . GLU B 1 170 ? 5.574 -19.359 -10.812 1 89.56 170 GLU B N 1
ATOM 2818 C CA . GLU B 1 170 ? 4.379 -18.516 -10.875 1 89.56 170 GLU B CA 1
ATOM 2819 C C . GLU B 1 170 ? 4.152 -17.797 -9.547 1 89.56 170 GLU B C 1
ATOM 2821 O O . GLU B 1 170 ? 4.188 -18.406 -8.484 1 89.56 170 GLU B O 1
ATOM 2826 N N . LEU B 1 171 ? 3.912 -16.484 -9.711 1 89.31 171 LEU B N 1
ATOM 2827 C CA . LEU B 1 171 ? 3.561 -15.711 -8.523 1 89.31 171 LEU B CA 1
ATOM 2828 C C . LEU B 1 171 ? 2.1 -15.938 -8.141 1 89.31 171 LEU B C 1
ATOM 2830 O O . LEU B 1 171 ? 1.215 -15.875 -9 1 89.31 171 LEU B O 1
ATOM 2834 N N . LEU B 1 172 ? 1.939 -16.156 -6.871 1 90.38 172 LEU B N 1
ATOM 2835 C CA . LEU B 1 172 ? 0.587 -16.516 -6.457 1 90.38 172 LEU B CA 1
ATOM 2836 C C . LEU B 1 172 ? -0.075 -15.359 -5.715 1 90.38 172 LEU B C 1
ATOM 2838 O O . LEU B 1 172 ? -1.3 -15.328 -5.574 1 90.38 172 LEU B O 1
ATOM 2842 N N . ASN B 1 173 ? 0.735 -14.414 -5.219 1 90.06 173 ASN B N 1
ATOM 2843 C CA . ASN B 1 173 ? 0.229 -13.242 -4.504 1 90.06 173 ASN B CA 1
ATOM 2844 C C . ASN B 1 173 ? 1.184 -12.062 -4.621 1 90.06 173 ASN B C 1
ATOM 2846 O O . ASN B 1 173 ? 2.266 -12.18 -5.199 1 90.06 173 ASN B O 1
ATOM 2850 N N . TYR B 1 174 ? 0.7 -10.938 -4.133 1 87.81 174 TYR B N 1
ATOM 2851 C CA . TYR B 1 174 ? 1.502 -9.719 -4.168 1 87.81 174 TYR B CA 1
ATOM 2852 C C . TYR B 1 174 ? 2.537 -9.719 -3.049 1 87.81 174 TYR B C 1
ATOM 2854 O O . TYR B 1 174 ? 2.271 -10.211 -1.948 1 87.81 174 TYR B O 1
ATOM 2862 N N . PRO B 1 175 ? 3.711 -9.141 -3.361 1 90.19 175 PRO B N 1
ATOM 2863 C CA . PRO B 1 175 ? 4.73 -9.039 -2.314 1 90.19 175 PRO B CA 1
ATOM 2864 C C . PRO B 1 175 ? 4.273 -8.211 -1.119 1 90.19 175 PRO B C 1
ATOM 2866 O O . PRO B 1 175 ? 3.635 -7.172 -1.295 1 90.19 175 PRO B O 1
ATOM 2869 N N . THR B 1 176 ? 4.625 -8.719 0.084 1 92.44 176 THR B N 1
ATOM 2870 C CA . THR B 1 176 ? 4.32 -8.016 1.325 1 92.44 176 THR B CA 1
ATOM 2871 C C . THR B 1 176 ? 5.469 -8.156 2.32 1 92.44 176 THR B C 1
ATOM 2873 O O . THR B 1 176 ? 6.273 -9.086 2.221 1 92.44 176 THR B O 1
ATOM 2876 N N . PRO B 1 177 ? 5.598 -7.156 3.227 1 91.38 177 PRO B N 1
ATOM 2877 C CA . PRO B 1 177 ? 6.609 -7.344 4.27 1 91.38 177 PRO B CA 1
ATOM 2878 C C . PRO B 1 177 ? 6.422 -8.648 5.043 1 91.38 177 PRO B C 1
ATOM 2880 O O . PRO B 1 177 ? 5.289 -9.039 5.332 1 91.38 177 PRO B O 1
ATOM 2883 N N . ALA B 1 178 ? 7.57 -9.227 5.281 1 91.69 178 ALA B N 1
ATOM 2884 C CA . ALA B 1 178 ? 7.523 -10.453 6.074 1 91.69 178 ALA B CA 1
ATOM 2885 C C . ALA B 1 178 ? 7.258 -10.141 7.547 1 91.69 178 ALA B C 1
ATOM 2887 O O . ALA B 1 178 ? 7.738 -9.133 8.07 1 91.69 178 ALA B O 1
ATOM 2888 N N . SER B 1 179 ? 6.125 -10.734 8.156 1 74.12 179 SER B N 1
ATOM 2889 C CA . SER B 1 179 ? 5.852 -10.539 9.578 1 74.12 179 SER B CA 1
ATOM 2890 C C . SER B 1 179 ? 7.031 -11 10.438 1 74.12 179 SER B C 1
ATOM 2892 O O . SER B 1 179 ? 7.727 -11.953 10.078 1 74.12 179 SER B O 1
ATOM 2894 N N . ILE B 1 180 ? 7.809 -10.023 11.133 1 53.16 180 ILE B N 1
ATOM 2895 C CA . ILE B 1 180 ? 8.789 -10.492 12.109 1 53.16 180 ILE B CA 1
ATOM 2896 C C . ILE B 1 180 ? 8.078 -11.297 13.195 1 53.16 180 ILE B C 1
ATOM 2898 O O . ILE B 1 180 ? 7.301 -10.75 13.977 1 53.16 180 ILE B O 1
ATOM 2902 N N . ASP B 1 181 ? 7.473 -12.289 12.977 1 49.19 181 ASP B N 1
ATOM 2903 C CA . ASP B 1 181 ? 7.086 -13.039 14.172 1 49.19 181 ASP B CA 1
ATOM 2904 C C . ASP B 1 181 ? 8.148 -12.922 15.258 1 49.19 181 ASP B C 1
ATOM 2906 O O . ASP B 1 181 ? 9.336 -13.148 15.008 1 49.19 181 ASP B O 1
ATOM 2910 N N . GLU B 1 182 ? 8.125 -11.953 16.094 1 41.53 182 GLU B N 1
ATOM 2911 C CA . GLU B 1 182 ? 8.906 -12.039 17.328 1 41.53 182 GLU B CA 1
ATOM 2912 C C . GLU B 1 182 ? 9.047 -13.484 17.797 1 41.53 182 GLU B C 1
ATOM 2914 O O . GLU B 1 182 ? 8.055 -14.195 17.938 1 41.53 182 GLU B O 1
ATOM 2919 N N . GLU B 1 183 ? 9.992 -14.32 17.453 1 35.5 183 GLU B N 1
ATOM 2920 C CA . GLU B 1 183 ? 10.328 -15.445 18.328 1 35.5 183 GLU B CA 1
ATOM 2921 C C . GLU B 1 183 ? 10.125 -15.086 19.797 1 35.5 183 GLU B C 1
ATOM 2923 O O . GLU B 1 183 ? 10.758 -14.156 20.297 1 35.5 183 GLU B O 1
ATOM 2928 N N . SER B 1 184 ? 9.008 -14.977 20.422 1 30.52 184 SER B N 1
ATOM 2929 C CA . SER B 1 184 ? 8.984 -15.258 21.859 1 30.52 184 SER B CA 1
ATOM 2930 C C . SER B 1 184 ? 9.914 -16.406 22.219 1 30.52 184 SER B C 1
ATOM 2932 O O . SER B 1 184 ? 9.664 -17.562 21.844 1 30.52 184 SER B O 1
ATOM 2934 N N . GLU B 1 185 ? 11.266 -16.281 22.125 1 24.09 185 GLU B N 1
ATOM 2935 C CA . GLU B 1 185 ? 11.906 -16.953 23.25 1 24.09 185 GLU B CA 1
ATOM 2936 C C . GLU B 1 185 ? 11.32 -16.484 24.578 1 24.09 185 GLU B C 1
ATOM 2938 O O . GLU B 1 185 ? 10.977 -15.312 24.719 1 24.09 185 GLU B O 1
#

Foldseek 3Di:
DPPPPPPPPPPPPCPDPVVLFVLCQVQVQVVQQVPFWAFLPQQDDWDWDAPPDDPLVVLQLVLCVVVPQWDWDADPGGIIIGGDPVNCVQCVVPSTRTFFTKHFPAWDDWADPDPQKIKTKTAIDTPRGDPSLVPPSNCVSRVVSVVRVVRHPPFIKIFMWGADPVGHIDTDDDIDTDPPPPPPD/DPPPPPPPPPPPPCPDPVVLFVLCQVQVQVVQQVPFWAFLPQQDDWDWDAPPDDPLVVLQLVLCVVVPQWDWDADPGGIIIGGDPVNCVQCVVPSTRTFFTKHFPAWDDWADPDPQKIKTKTAIDTPRGDPSLVDPSNCVSRVVSVVRVVRHPPFIKIFMWGADPVGHIDTDDD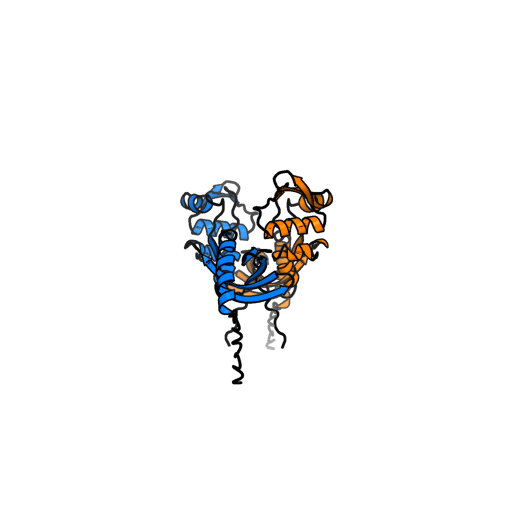IDTDPPPPPPD

Solvent-accessible surface area (backbone atoms only — not comparable to full-atom values): 20754 Å² total; per-residue (Å²): 134,85,79,78,79,78,76,78,75,78,77,72,78,69,80,45,76,66,58,57,49,50,53,48,48,56,52,47,39,57,56,34,57,74,72,30,74,39,60,71,81,53,72,72,78,67,43,77,45,40,96,84,48,57,54,26,59,53,35,36,53,51,22,40,35,74,76,47,29,31,46,79,43,85,50,99,78,33,36,39,34,37,70,32,72,66,21,40,66,56,19,61,86,70,49,20,48,60,48,23,23,46,38,73,68,42,78,74,47,76,44,77,75,56,96,52,28,28,37,40,30,23,24,31,39,68,45,78,57,50,72,67,65,69,32,68,52,39,26,54,26,35,34,69,55,37,51,54,61,70,32,48,71,67,42,49,34,29,35,41,33,37,59,43,92,87,69,49,71,38,53,39,34,56,76,38,76,50,80,74,70,72,76,80,118,134,85,79,77,77,78,77,77,77,75,77,75,78,70,80,45,76,66,58,58,49,50,53,49,49,57,52,47,39,58,55,33,57,75,70,28,75,40,59,70,82,52,72,70,78,68,44,77,46,41,94,82,48,58,54,27,58,51,36,37,53,50,24,40,35,72,75,47,28,32,46,79,42,86,49,98,79,32,38,39,36,37,70,32,74,66,21,42,67,55,19,61,85,71,48,19,47,61,47,25,22,47,36,74,70,41,80,73,47,75,45,76,76,54,95,52,29,29,38,40,31,24,25,32,39,70,44,78,59,50,72,68,66,69,32,70,51,39,24,54,25,36,34,69,55,36,51,52,62,69,31,48,70,68,42,48,32,30,35,40,33,37,58,42,94,88,69,50,71,38,51,39,32,56,76,38,75,50,80,75,68,73,75,79,120

Secondary structure (DSSP, 8-state):
----------------HHHHHHHHHHHHHHHHHHH-EEE-----SSEEE-TTS-HHHHHHHHHHHHTTSEEEEEETTEEEEEE-HHHHHHHTTTTS-EEEEEEEEEEEEEEEEETTEEEEEEEEEEES--GGGG-HHHHHH-HHHHHHHHHTTTSEEEEEEEE-TTS-EEE-S--EE--------/----------------HHHHHHHHHHHHHHHHHHH-EEE-----SSEEE-TTS-HHHHHHHHHHHHTTSEEEEEETTEEEEEE-HHHHHHHTTTTS-EEEEEEEEEEEEEEEEETTEEEEEEEEEEES--GGGG-HHHHHH-HHHHHHHHHTTTSEEEEEEEE-TTS-EEE-S--EE--------